Protein AF-A0A962FHJ0-F1 (afdb_monomer_lite)

Secondary structure (DSSP, 8-state):
---EEEEE--BTTB--EEEEE-SSHHHHHHHHHHHHHH----S-HHHHHHHHTSS-EE--TT----GGGTTPPP----SSEEEEEEEEEE-TT----TT-EEEEEEEEEE-TTB-TT-EEEEEETTEEEEEEE---TT-EEEEEEEEEEEGGG--SEEEEEEEEEE--BGGGGG--HHHHHHPPP--

Foldseek 3Di:
DAWEWDWDPDDPVDHTDIDTDGPDPVRSVVNVVVVVVVCPPDDDPLVVLCVVQPPHAEDEPPDDDDVSSQSFDDDFALAFKDKDKGKYAYAQPDDFDPADWDKDWDWDKFAAQFDQPKKKFKAKPPHTQDIGTQPDNRMDTDGTDIDTGRCVSDDHTMMMIMMMTGGDGPVCVVVDVVCSVVPDGTD

Radius of gyration: 23.52 Å; chains: 1; bounding box: 41×44×73 Å

Structure (mmCIF, N/CA/C/O backbone):
data_AF-A0A962FHJ0-F1
#
_entry.id   AF-A0A962FHJ0-F1
#
loop_
_atom_site.group_PDB
_atom_site.id
_atom_site.type_symbol
_atom_site.label_atom_id
_atom_site.label_alt_id
_atom_site.label_comp_id
_atom_site.label_asym_id
_atom_site.label_entity_id
_atom_site.label_seq_id
_atom_site.pdbx_PDB_ins_code
_atom_site.Cartn_x
_atom_site.Cartn_y
_atom_site.Cartn_z
_atom_site.occupancy
_atom_site.B_iso_or_equiv
_atom_site.auth_seq_id
_atom_site.auth_comp_id
_atom_site.auth_asym_id
_atom_site.auth_atom_id
_atom_site.pdbx_PDB_model_num
ATOM 1 N N . SER A 1 1 ? -7.435 -9.573 50.824 1.00 65.75 1 SER A N 1
ATOM 2 C CA . SER A 1 1 ? -7.093 -10.020 49.458 1.00 65.75 1 SER A CA 1
ATOM 3 C C . SER A 1 1 ? -6.790 -8.785 48.631 1.00 65.75 1 SER A C 1
ATOM 5 O O . SER A 1 1 ? -7.395 -7.758 48.892 1.00 65.75 1 SER A O 1
ATOM 7 N N . GLY A 1 2 ? -5.813 -8.853 47.729 1.00 78.44 2 GLY A N 1
ATOM 8 C CA . GLY A 1 2 ? -5.459 -7.749 46.829 1.00 78.44 2 GLY A CA 1
ATOM 9 C C . GLY A 1 2 ? -5.963 -7.983 45.398 1.00 78.44 2 GLY A C 1
ATOM 10 O O . GLY A 1 2 ? -6.593 -9.022 45.162 1.00 78.44 2 GLY A O 1
ATOM 11 N N . PRO A 1 3 ? -5.667 -7.060 44.465 1.00 85.38 3 PRO A N 1
ATOM 12 C CA . PRO A 1 3 ? -5.926 -7.231 43.034 1.00 85.38 3 PRO A CA 1
ATOM 13 C C . PRO A 1 3 ? -5.279 -8.521 42.506 1.00 85.38 3 PRO A C 1
ATOM 15 O O . PRO A 1 3 ? -4.151 -8.853 42.876 1.00 85.38 3 PRO A O 1
ATOM 18 N N . ARG A 1 4 ? -6.005 -9.298 41.690 1.00 88.44 4 ARG A N 1
ATOM 19 C CA . ARG A 1 4 ? -5.492 -10.535 41.070 1.00 88.44 4 ARG A CA 1
ATOM 20 C C . ARG A 1 4 ? -6.082 -10.770 39.689 1.00 88.44 4 ARG A C 1
ATOM 22 O O . ARG A 1 4 ? -7.284 -10.588 39.493 1.00 88.44 4 ARG A O 1
ATOM 29 N N . VAL A 1 5 ? -5.254 -11.306 38.793 1.00 89.94 5 VAL A N 1
ATOM 30 C CA . VAL A 1 5 ? -5.674 -11.829 37.489 1.00 89.94 5 VAL A CA 1
ATOM 31 C C . VAL A 1 5 ? -5.290 -13.296 37.356 1.00 89.94 5 VAL A C 1
ATOM 33 O O . VAL A 1 5 ? -4.167 -13.688 37.666 1.00 89.94 5 VAL A O 1
ATOM 36 N N . LEU A 1 6 ? -6.239 -14.109 36.894 1.00 89.69 6 LEU A N 1
ATOM 37 C CA . LEU A 1 6 ? -6.050 -15.525 36.606 1.00 89.69 6 LEU A CA 1
ATOM 38 C C . LEU A 1 6 ? -6.428 -15.805 35.149 1.00 89.69 6 LEU A C 1
ATOM 40 O O . LEU A 1 6 ? -7.543 -15.503 34.722 1.00 89.69 6 LEU A O 1
ATOM 44 N N . VAL A 1 7 ? -5.516 -16.427 34.402 1.00 88.62 7 VAL A N 1
ATOM 45 C CA . VAL A 1 7 ? -5.796 -16.943 33.057 1.00 88.62 7 VAL A CA 1
ATOM 46 C C . VAL A 1 7 ? -6.095 -18.431 33.168 1.00 88.62 7 VAL A C 1
ATOM 48 O O . VAL A 1 7 ? -5.221 -19.230 33.500 1.00 88.62 7 VAL A O 1
ATOM 51 N N . ILE A 1 8 ? -7.338 -18.804 32.889 1.00 90.25 8 ILE A N 1
ATOM 52 C CA . ILE A 1 8 ? -7.775 -20.195 32.821 1.00 90.25 8 ILE A CA 1
ATOM 53 C C . ILE A 1 8 ? -7.629 -20.640 31.357 1.00 90.25 8 ILE A C 1
ATOM 55 O O . ILE A 1 8 ? -8.320 -20.090 30.489 1.00 90.25 8 ILE A O 1
ATOM 59 N N . PRO A 1 9 ? -6.731 -21.593 31.046 1.00 88.50 9 PRO A N 1
ATOM 60 C CA . PRO A 1 9 ? -6.508 -22.037 29.676 1.00 88.50 9 PRO A CA 1
ATOM 61 C C . PRO A 1 9 ? -7.750 -22.729 29.107 1.00 88.50 9 PRO A C 1
ATOM 63 O O . PRO A 1 9 ? -8.562 -23.298 29.840 1.00 88.50 9 PRO A O 1
ATOM 66 N N . ALA A 1 10 ? -7.882 -22.689 27.780 1.00 92.00 10 ALA A N 1
ATOM 67 C CA . ALA A 1 10 ? -8.972 -23.362 27.090 1.00 92.00 10 ALA A CA 1
ATOM 68 C C . ALA A 1 10 ? -8.961 -24.879 27.347 1.00 92.00 10 ALA A C 1
ATOM 70 O O . ALA A 1 10 ? -7.910 -25.516 27.422 1.00 92.00 10 ALA A O 1
ATOM 71 N N . ASN A 1 11 ? -10.151 -25.462 27.423 1.00 91.50 11 ASN A N 1
ATOM 72 C CA . ASN A 1 11 ? -10.381 -26.901 27.453 1.00 91.50 11 ASN A CA 1
ATOM 73 C C . ASN A 1 11 ? -11.568 -27.242 26.522 1.00 91.50 11 ASN A C 1
ATOM 75 O O . ASN A 1 11 ? -12.208 -26.332 25.996 1.00 91.50 11 ASN A O 1
ATOM 79 N N . PRO A 1 12 ? -11.916 -28.522 26.304 1.00 92.94 12 PRO A N 1
ATOM 80 C CA . PRO A 1 12 ? -13.000 -28.890 25.385 1.00 92.94 12 PRO A CA 1
ATOM 81 C C . PRO A 1 12 ? -14.384 -28.294 25.707 1.00 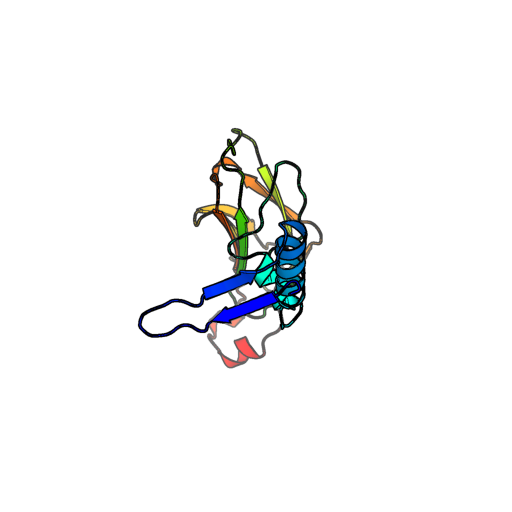92.94 12 PRO A C 1
ATOM 83 O O . PRO A 1 12 ? -15.264 -28.316 24.853 1.00 92.94 12 PRO A O 1
ATOM 86 N N . ARG A 1 13 ? -14.604 -27.781 26.927 1.00 90.69 13 ARG A N 1
ATOM 87 C CA . ARG A 1 13 ? -15.870 -27.178 27.379 1.00 90.69 13 ARG A CA 1
ATOM 88 C C . ARG A 1 13 ? -15.824 -25.653 27.493 1.00 90.69 13 ARG A C 1
ATOM 90 O O . ARG A 1 13 ? -16.878 -25.028 27.494 1.00 90.69 13 ARG A O 1
ATOM 97 N N . LEU A 1 14 ? -14.640 -25.056 27.622 1.00 87.19 14 LEU A N 1
ATOM 98 C CA . LEU A 1 14 ? -14.462 -23.630 27.893 1.00 87.19 14 LEU A CA 1
ATOM 99 C C . LEU A 1 14 ? -13.355 -23.046 27.019 1.00 87.19 14 LEU A C 1
ATOM 101 O O . LEU A 1 14 ? -12.262 -23.601 26.917 1.00 87.19 14 LEU A O 1
ATOM 105 N N . ARG A 1 15 ? -13.617 -21.878 26.431 1.00 89.50 15 ARG A N 1
ATOM 106 C CA . ARG A 1 15 ? -12.565 -21.060 25.816 1.00 89.50 15 ARG A CA 1
ATOM 107 C C . ARG A 1 15 ? -11.667 -20.478 26.909 1.00 89.50 15 ARG A C 1
ATOM 109 O O . ARG A 1 15 ? -12.050 -20.453 28.080 1.00 89.50 15 ARG A O 1
ATOM 116 N N . THR A 1 16 ? -10.493 -19.986 26.517 1.00 90.44 16 THR A N 1
ATOM 117 C CA . THR A 1 16 ? -9.609 -19.242 27.422 1.00 90.44 16 THR A CA 1
ATOM 118 C C . THR A 1 16 ? -10.422 -18.186 28.164 1.00 90.44 16 THR A C 1
ATOM 120 O O . THR A 1 16 ? -11.077 -17.357 27.534 1.00 90.44 16 THR A O 1
ATOM 123 N N . THR A 1 17 ? -10.416 -18.258 29.492 1.00 90.06 17 THR A N 1
ATOM 124 C CA . THR A 1 17 ? -11.195 -17.374 30.362 1.00 90.06 17 THR A CA 1
ATOM 125 C C . THR A 1 17 ? -10.236 -16.571 31.222 1.00 90.06 17 THR A C 1
ATOM 127 O O . THR A 1 17 ? -9.343 -17.135 31.850 1.00 90.06 17 THR A O 1
ATOM 130 N N . ILE A 1 18 ? -10.417 -15.255 31.250 1.00 89.19 18 ILE A N 1
ATOM 131 C CA . ILE A 1 18 ? -9.638 -14.352 32.096 1.00 89.19 18 ILE A CA 1
ATOM 132 C C . ILE A 1 18 ? -10.541 -13.934 33.250 1.00 89.19 18 ILE A C 1
ATOM 134 O O . ILE A 1 18 ? -11.640 -13.428 33.027 1.00 89.19 18 ILE A O 1
ATOM 138 N N . VAL A 1 19 ? -10.090 -14.173 34.478 1.00 91.50 19 VAL A N 1
ATOM 139 C CA . VAL A 1 19 ? -10.801 -13.785 35.696 1.00 91.50 19 VAL A CA 1
ATOM 140 C C . VAL A 1 19 ? -9.999 -12.690 36.384 1.00 91.50 19 VAL A C 1
ATOM 142 O O . VAL A 1 19 ? -8.857 -12.911 36.784 1.00 91.50 19 VAL A O 1
ATOM 145 N N . VAL A 1 20 ? -10.607 -11.515 36.517 1.00 91.88 20 VAL A N 1
ATOM 146 C CA . VAL A 1 20 ? -10.030 -10.345 37.186 1.00 91.88 20 VAL A CA 1
ATOM 147 C C . VAL A 1 20 ? -10.811 -10.115 38.474 1.00 91.88 20 VAL A C 1
ATOM 149 O O . VAL A 1 20 ? -12.038 -10.052 38.449 1.00 91.88 20 VAL A O 1
ATOM 152 N N . THR A 1 21 ? -10.119 -10.035 39.609 1.00 92.62 21 THR A N 1
ATOM 153 C CA . THR A 1 21 ? -10.752 -9.907 40.931 1.00 92.62 21 THR A CA 1
ATOM 154 C C . THR A 1 21 ? -10.094 -8.816 41.767 1.00 92.62 21 THR A C 1
ATOM 156 O O . THR A 1 21 ? -8.882 -8.619 41.696 1.00 92.62 21 THR A O 1
ATOM 159 N N . GLY A 1 22 ? -10.894 -8.155 42.601 1.00 91.88 22 GLY A N 1
ATOM 160 C CA . GLY A 1 22 ? -10.482 -7.154 43.582 1.00 91.88 22 GLY A CA 1
ATOM 161 C C . GLY A 1 22 ? -11.593 -6.969 44.617 1.00 91.88 22 GLY A C 1
ATOM 162 O O . GLY A 1 22 ? -12.738 -7.341 44.365 1.00 91.88 22 GLY A O 1
ATOM 163 N N . THR A 1 23 ? -11.277 -6.437 45.798 1.00 94.19 23 THR A N 1
ATOM 164 C CA . THR A 1 23 ? -12.298 -6.144 46.824 1.00 94.19 23 THR A CA 1
ATOM 165 C C . THR A 1 23 ? -13.030 -4.826 46.572 1.00 94.19 23 THR A C 1
ATOM 167 O O . THR A 1 23 ? -14.011 -4.537 47.247 1.00 94.19 23 THR A O 1
ATOM 170 N N . THR A 1 24 ? -12.541 -4.018 45.628 1.00 94.44 24 THR A N 1
ATOM 171 C CA . THR A 1 24 ? -13.128 -2.748 45.185 1.00 94.44 24 THR A CA 1
ATOM 172 C C . THR A 1 24 ? -12.974 -2.602 43.669 1.00 94.44 24 THR A C 1
ATOM 174 O O . THR A 1 24 ? -12.078 -3.210 43.078 1.00 94.44 24 THR A O 1
ATOM 177 N N . ASP A 1 25 ? -13.781 -1.743 43.045 1.00 91.94 25 ASP A N 1
ATOM 178 C CA . ASP A 1 25 ? -13.684 -1.443 41.606 1.00 91.94 25 ASP A CA 1
ATOM 179 C C . ASP A 1 25 ? -12.308 -0.882 41.213 1.00 91.94 25 ASP A C 1
ATOM 181 O O . ASP A 1 25 ? -11.783 -1.184 40.139 1.00 91.94 25 ASP A O 1
ATOM 185 N N . ALA A 1 26 ? -11.684 -0.114 42.112 1.00 92.56 26 ALA A N 1
ATOM 186 C CA . ALA A 1 26 ? -10.328 0.395 41.928 1.00 92.56 26 ALA A CA 1
ATOM 187 C C . ALA A 1 26 ? -9.303 -0.747 41.834 1.00 92.56 26 ALA A C 1
ATOM 189 O O . ALA A 1 26 ? -8.465 -0.737 40.940 1.00 92.56 26 ALA A O 1
ATOM 190 N N . GLN A 1 27 ? -9.415 -1.770 42.690 1.00 93.12 27 GLN A N 1
ATOM 191 C CA . GLN A 1 27 ? -8.535 -2.941 42.632 1.00 93.12 27 GLN A CA 1
ATOM 192 C C . GLN A 1 27 ? -8.811 -3.824 41.413 1.00 93.12 27 GLN A C 1
ATOM 194 O O . GLN A 1 27 ? -7.889 -4.410 40.858 1.00 93.12 27 GLN A O 1
ATOM 199 N N . VAL A 1 28 ? -10.066 -3.932 40.967 1.00 91.12 28 VAL A N 1
ATOM 200 C CA . VAL A 1 28 ? -10.377 -4.629 39.707 1.00 91.12 28 VAL A CA 1
ATOM 201 C C . VAL A 1 28 ? -9.728 -3.901 38.525 1.00 91.12 28 VAL A C 1
ATOM 203 O O . VAL A 1 28 ? -9.131 -4.544 37.664 1.00 91.12 28 VAL A O 1
ATOM 206 N N . SER A 1 29 ? -9.788 -2.568 38.511 1.00 90.25 29 SER A N 1
ATOM 207 C CA . SER A 1 29 ? -9.167 -1.735 37.474 1.00 90.25 29 SER A CA 1
ATOM 208 C C . SER A 1 29 ? -7.638 -1.828 37.494 1.00 90.25 29 SER A C 1
ATOM 210 O O . SER A 1 29 ? -7.016 -1.939 36.441 1.00 90.25 29 SER A O 1
ATOM 212 N N . GLU A 1 30 ? -7.034 -1.838 38.684 1.00 90.88 30 GLU A N 1
ATOM 213 C CA . GLU A 1 30 ? -5.594 -2.036 38.888 1.00 90.88 30 GLU A CA 1
ATOM 214 C C . GLU A 1 30 ? -5.140 -3.414 38.386 1.00 90.88 30 GLU A C 1
ATOM 216 O O . GLU A 1 30 ? -4.224 -3.498 37.571 1.00 90.88 30 GLU A O 1
ATOM 221 N N . ALA A 1 31 ? -5.842 -4.484 38.777 1.00 88.62 31 ALA A N 1
ATOM 222 C CA . ALA A 1 31 ? -5.567 -5.841 38.308 1.00 88.62 31 ALA A CA 1
ATOM 223 C C . ALA A 1 31 ? -5.656 -5.946 36.775 1.00 88.62 31 ALA A C 1
ATOM 225 O O . ALA A 1 31 ? -4.826 -6.592 36.135 1.00 88.62 31 ALA A O 1
ATOM 226 N N . LEU A 1 32 ? -6.656 -5.296 36.171 1.00 88.25 32 LEU A N 1
ATOM 227 C CA . LEU A 1 32 ? -6.822 -5.267 34.720 1.00 88.25 32 LEU A CA 1
ATOM 228 C C . LEU A 1 32 ? -5.666 -4.526 34.028 1.00 88.25 32 LEU A C 1
ATOM 230 O O . LEU A 1 32 ? -5.147 -5.019 33.028 1.00 88.25 32 LEU A O 1
ATOM 234 N N . ALA A 1 33 ? -5.239 -3.385 34.574 1.00 85.88 33 ALA A N 1
ATOM 235 C CA . ALA A 1 33 ? -4.119 -2.611 34.045 1.00 85.88 33 ALA A CA 1
ATOM 236 C C . ALA A 1 33 ? -2.785 -3.373 34.142 1.00 85.88 33 ALA A C 1
ATOM 238 O O . ALA A 1 33 ? -1.996 -3.351 33.197 1.00 85.88 33 ALA A O 1
ATOM 239 N N . GLU A 1 34 ? -2.544 -4.093 35.243 1.00 83.31 34 GLU A N 1
ATOM 240 C CA . GLU A 1 34 ? -1.371 -4.964 35.393 1.00 83.31 34 GLU A CA 1
ATOM 241 C C . GLU A 1 34 ? -1.361 -6.098 34.362 1.00 83.31 34 GLU A C 1
ATOM 243 O O . GLU A 1 34 ? -0.321 -6.389 33.765 1.00 83.31 34 GLU A O 1
ATOM 248 N N . PHE A 1 35 ? -2.515 -6.727 34.116 1.00 84.25 35 PHE A N 1
ATOM 249 C CA . PHE A 1 35 ? -2.625 -7.766 33.098 1.00 84.25 35 PHE A CA 1
ATOM 250 C C . PHE A 1 35 ? -2.317 -7.225 31.703 1.00 84.25 35 PHE A C 1
ATOM 252 O O . PHE A 1 35 ? -1.519 -7.835 30.993 1.00 84.25 35 PHE A O 1
ATOM 259 N N . ASP A 1 36 ? -2.870 -6.071 31.338 1.00 80.12 36 ASP A N 1
ATOM 260 C CA . ASP A 1 36 ? -2.631 -5.445 30.035 1.00 80.12 36 ASP A CA 1
ATOM 261 C C . ASP A 1 36 ? -1.151 -5.049 29.862 1.00 80.12 36 ASP A C 1
ATOM 263 O O . ASP A 1 36 ? -0.520 -5.359 28.851 1.00 80.12 36 ASP A O 1
ATOM 267 N N . ALA A 1 37 ? -0.528 -4.490 30.907 1.00 70.75 37 ALA A N 1
ATOM 268 C CA . ALA A 1 37 ? 0.901 -4.168 30.917 1.00 70.75 37 ALA A CA 1
ATOM 269 C C . ALA A 1 37 ? 1.807 -5.414 30.836 1.00 70.75 37 ALA A C 1
ATOM 271 O O . ALA A 1 37 ? 2.905 -5.354 30.271 1.00 70.75 37 ALA A O 1
ATOM 272 N N . SER A 1 38 ? 1.360 -6.554 31.378 1.00 66.56 38 SER A N 1
ATOM 273 C CA . SER A 1 38 ? 2.090 -7.828 31.315 1.00 66.56 38 SER A CA 1
ATOM 274 C C . SER A 1 38 ? 2.085 -8.460 29.917 1.00 66.56 38 SER A C 1
ATOM 276 O O . SER A 1 38 ? 2.976 -9.253 29.602 1.00 66.56 38 SER A O 1
ATOM 278 N N . GLN A 1 39 ? 1.140 -8.076 29.048 1.00 70.69 39 GLN A N 1
ATOM 279 C CA . GLN A 1 39 ? 1.059 -8.508 27.649 1.00 70.69 39 GLN A CA 1
ATOM 280 C C . GLN A 1 39 ? 2.077 -7.758 26.778 1.00 70.69 39 GLN A C 1
ATOM 282 O O . GLN A 1 39 ? 1.743 -7.139 25.765 1.00 70.69 39 GLN A O 1
ATOM 287 N N . LYS A 1 40 ? 3.360 -7.811 27.149 1.00 68.38 40 LYS A N 1
ATOM 288 C CA . LYS A 1 40 ? 4.426 -7.259 26.316 1.00 68.38 40 LYS A CA 1
ATOM 289 C C . LYS A 1 40 ? 4.477 -8.058 25.018 1.00 68.38 40 LYS A C 1
ATOM 291 O O . LYS A 1 40 ? 4.971 -9.182 24.997 1.00 68.38 40 LYS A O 1
ATOM 296 N N . GLN A 1 41 ? 3.947 -7.483 23.942 1.00 72.69 41 GLN A N 1
ATOM 297 C CA . GLN A 1 41 ? 3.945 -8.131 22.638 1.00 72.69 41 GLN A CA 1
ATOM 298 C C . GLN A 1 41 ? 5.389 -8.441 22.223 1.00 72.69 41 GLN A C 1
ATOM 300 O O . GLN A 1 41 ? 6.234 -7.549 22.120 1.00 72.69 41 GLN A O 1
ATOM 305 N N . ILE A 1 42 ? 5.680 -9.724 22.014 1.00 80.88 42 ILE A N 1
ATOM 306 C CA . ILE A 1 42 ? 6.999 -10.199 21.601 1.00 80.88 42 ILE A CA 1
ATOM 307 C C . ILE A 1 42 ? 7.004 -10.293 20.078 1.00 80.88 42 ILE A C 1
ATOM 309 O O . ILE A 1 42 ? 6.197 -11.006 19.488 1.00 80.88 42 ILE A O 1
ATOM 313 N N . GLY A 1 43 ? 7.925 -9.586 19.432 1.00 83.62 43 GLY A N 1
ATOM 314 C CA . GLY A 1 43 ? 8.082 -9.654 17.986 1.00 83.62 43 GLY A CA 1
ATOM 315 C C . GLY A 1 43 ? 9.107 -8.662 17.460 1.00 83.62 43 GLY A C 1
ATOM 316 O O . GLY A 1 43 ? 9.548 -7.754 18.167 1.00 83.62 43 GLY A O 1
ATOM 317 N N . ALA A 1 44 ? 9.479 -8.822 16.190 1.00 86.31 44 ALA A N 1
ATOM 318 C CA . ALA A 1 44 ? 10.265 -7.811 15.498 1.00 86.31 44 ALA A CA 1
ATOM 319 C C . ALA A 1 44 ? 9.479 -6.482 15.450 1.00 86.31 44 ALA A C 1
ATOM 321 O O . ALA A 1 44 ? 8.262 -6.513 15.241 1.00 86.31 44 ALA A O 1
ATOM 322 N N . PRO A 1 45 ? 10.130 -5.307 15.540 1.00 83.31 45 PRO A N 1
ATOM 323 C CA . PRO A 1 45 ? 9.439 -4.013 15.492 1.00 83.31 45 PRO A CA 1
ATOM 324 C C . PRO A 1 45 ? 8.556 -3.802 14.250 1.00 83.31 45 PRO A C 1
ATOM 326 O O . PRO A 1 45 ? 7.592 -3.041 14.287 1.00 83.31 45 PRO A O 1
ATOM 329 N N . ALA A 1 46 ? 8.880 -4.449 13.126 1.00 77.94 46 ALA A N 1
ATOM 330 C CA . ALA A 1 46 ? 8.030 -4.456 11.935 1.00 77.94 46 ALA A CA 1
ATOM 331 C C . ALA A 1 46 ? 6.755 -5.296 12.134 1.00 77.94 46 ALA A C 1
ATOM 333 O O . ALA A 1 46 ? 5.672 -4.841 11.782 1.00 77.94 46 ALA A O 1
ATOM 334 N N . GLY A 1 47 ? 6.875 -6.472 12.757 1.00 79.62 47 GLY A N 1
ATOM 335 C CA . GLY A 1 47 ? 5.746 -7.353 13.056 1.00 79.62 47 GLY A CA 1
ATOM 336 C C . GLY A 1 47 ? 4.773 -6.746 14.066 1.00 79.62 47 GLY A C 1
ATOM 337 O O . GLY A 1 47 ? 3.569 -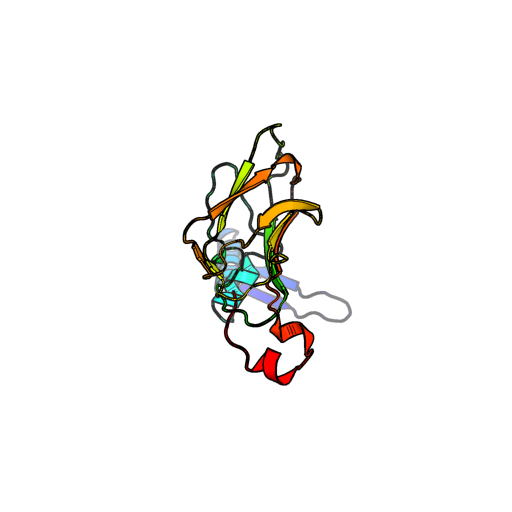6.812 13.856 1.00 79.62 47 GLY A O 1
ATOM 338 N N . LEU A 1 48 ? 5.280 -6.075 15.106 1.00 84.25 48 LEU A N 1
ATOM 339 C CA . LEU A 1 48 ? 4.437 -5.383 16.091 1.00 84.25 48 LEU A CA 1
ATOM 340 C C . LEU A 1 48 ? 3.631 -4.238 15.462 1.00 84.25 48 LEU A C 1
ATOM 342 O O . LEU A 1 48 ? 2.440 -4.098 15.723 1.00 84.25 48 LEU A O 1
ATOM 346 N N . ARG A 1 49 ? 4.256 -3.453 14.574 1.00 80.19 49 ARG A N 1
ATOM 347 C CA . ARG A 1 49 ? 3.554 -2.401 13.820 1.00 80.19 49 ARG A CA 1
ATOM 348 C C . ARG A 1 49 ? 2.507 -2.977 12.871 1.00 80.19 49 ARG A C 1
ATOM 350 O O . ARG A 1 49 ? 1.397 -2.465 12.824 1.00 80.19 49 ARG A O 1
ATOM 357 N N . ALA A 1 50 ? 2.839 -4.052 12.155 1.00 77.31 50 ALA A N 1
ATOM 358 C CA . ALA A 1 50 ? 1.890 -4.730 11.276 1.00 77.31 50 ALA A CA 1
ATOM 359 C C . ALA A 1 50 ? 0.695 -5.306 12.055 1.00 77.31 50 ALA A C 1
ATOM 361 O O . ALA A 1 50 ? -0.438 -5.179 11.602 1.00 77.31 50 ALA A O 1
ATOM 362 N N . ALA A 1 51 ? 0.930 -5.876 13.243 1.00 81.94 51 ALA A N 1
ATOM 363 C CA . ALA A 1 51 ? -0.127 -6.375 14.120 1.00 81.94 51 ALA A CA 1
ATOM 364 C C . ALA A 1 51 ? -1.037 -5.244 14.624 1.00 81.94 51 ALA A C 1
ATOM 366 O O . ALA A 1 51 ? -2.255 -5.385 14.585 1.00 81.94 51 ALA A O 1
ATOM 367 N N . ALA A 1 52 ? -0.463 -4.106 15.027 1.00 81.75 52 ALA A N 1
ATOM 368 C CA . ALA A 1 52 ? -1.230 -2.929 15.437 1.00 81.75 52 ALA A CA 1
ATOM 369 C C . ALA A 1 52 ? -2.047 -2.310 14.287 1.00 81.75 52 ALA A C 1
ATOM 371 O O . ALA A 1 52 ? -3.094 -1.715 14.525 1.00 81.75 52 ALA A O 1
ATOM 372 N N . ALA A 1 53 ? -1.578 -2.451 13.044 1.00 81.12 53 ALA A N 1
ATOM 373 C CA . ALA A 1 53 ? -2.261 -1.970 11.848 1.00 81.12 53 ALA A CA 1
ATOM 374 C C . ALA A 1 53 ? -3.243 -2.993 11.242 1.00 81.12 53 ALA A C 1
ATOM 376 O O . ALA A 1 53 ? -3.862 -2.690 10.226 1.00 81.12 53 ALA A O 1
ATOM 377 N N . PHE A 1 54 ? -3.388 -4.196 11.808 1.00 83.69 54 PHE A N 1
ATOM 378 C CA . PHE A 1 54 ? -4.300 -5.223 11.298 1.00 83.69 54 PHE A CA 1
ATOM 379 C C . PHE A 1 54 ? -5.718 -5.060 11.887 1.00 83.69 54 PHE A C 1
ATOM 381 O O . PHE A 1 54 ? -5.850 -4.856 13.091 1.00 83.69 54 PHE A O 1
ATOM 388 N N . PRO A 1 55 ? -6.803 -5.204 11.095 1.00 89.00 55 PRO A N 1
ATOM 389 C CA . PRO A 1 55 ? -6.828 -5.484 9.658 1.00 89.00 55 PRO A CA 1
ATOM 390 C C . PRO A 1 55 ? -6.626 -4.240 8.781 1.00 89.00 55 PRO A C 1
ATOM 392 O O . PRO A 1 55 ? -6.494 -4.387 7.570 1.00 89.00 55 PRO A O 1
ATOM 395 N N . GLY A 1 56 ? -6.608 -3.042 9.360 1.00 91.19 56 GLY A N 1
ATOM 396 C CA . GLY A 1 56 ? -6.256 -1.779 8.714 1.00 91.19 56 GLY A CA 1
ATOM 397 C C . GLY A 1 56 ? -6.104 -0.671 9.757 1.00 91.19 56 GLY A C 1
ATOM 398 O O . GLY A 1 56 ? -6.583 -0.806 10.882 1.00 91.19 56 GLY A O 1
ATOM 399 N N . LEU A 1 57 ? -5.467 0.441 9.391 1.00 92.69 57 LEU A N 1
ATOM 400 C CA . LEU A 1 57 ? -5.353 1.592 10.289 1.00 92.69 57 LEU A CA 1
ATOM 401 C C . LEU A 1 57 ? -6.603 2.472 10.197 1.00 92.69 57 LEU A C 1
ATOM 403 O O . LEU A 1 57 ? -7.028 2.822 9.097 1.00 92.69 57 LEU A O 1
ATOM 407 N N . HIS A 1 58 ? -7.162 2.877 11.336 1.00 92.88 58 HIS A N 1
ATOM 408 C CA . HIS A 1 58 ? -8.242 3.863 11.374 1.00 92.88 58 HIS A CA 1
ATOM 409 C C . HIS A 1 58 ? -7.730 5.244 10.951 1.00 92.88 58 HIS A C 1
ATOM 411 O O . HIS A 1 58 ? -6.749 5.744 11.506 1.00 92.88 58 HIS A O 1
ATOM 417 N N . ILE A 1 59 ? -8.398 5.856 9.973 1.00 92.06 59 ILE A N 1
ATOM 418 C CA . ILE A 1 59 ? -8.025 7.166 9.429 1.00 92.06 59 ILE A CA 1
ATOM 419 C C . ILE A 1 59 ? -9.230 8.100 9.467 1.00 92.06 59 ILE A C 1
ATOM 421 O O . ILE A 1 59 ? -10.313 7.732 9.024 1.00 92.06 59 ILE A O 1
ATOM 425 N N . VAL A 1 60 ? -9.027 9.328 9.945 1.00 89.94 60 VAL A N 1
ATOM 426 C CA . VAL A 1 60 ? -10.020 10.414 9.881 1.00 89.94 60 VAL A CA 1
ATOM 427 C C . VAL A 1 60 ? -9.651 11.454 8.818 1.00 89.94 60 VAL A C 1
ATOM 429 O O . VAL A 1 60 ? -8.511 11.529 8.355 1.00 89.94 60 VAL A O 1
ATOM 432 N N . GLY A 1 61 ? -10.621 12.279 8.414 1.00 86.75 61 GLY A N 1
ATOM 433 C CA . GLY A 1 61 ? -10.402 13.340 7.428 1.00 86.75 61 GLY A CA 1
ATOM 434 C C . GLY A 1 61 ? -9.269 14.294 7.829 1.00 86.75 61 GLY A C 1
ATOM 435 O O . GLY A 1 61 ? -9.190 14.737 8.971 1.00 86.75 61 GLY A O 1
ATOM 436 N N . GLY A 1 62 ? -8.373 14.603 6.887 1.00 86.62 62 GLY A N 1
ATOM 437 C CA . GLY A 1 6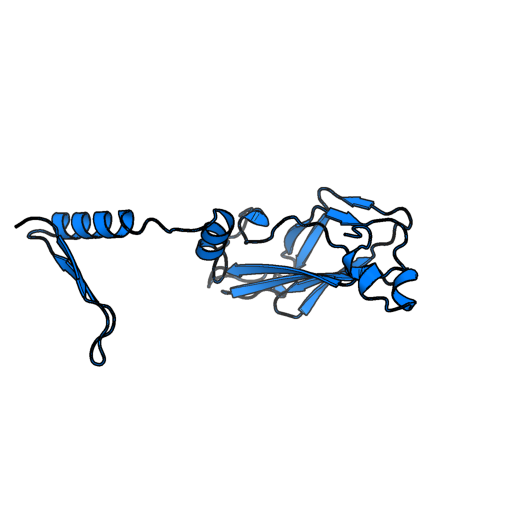2 ? -7.229 15.500 7.109 1.00 86.62 62 GLY A CA 1
ATOM 438 C C . GLY A 1 62 ? -6.025 14.868 7.819 1.00 86.62 62 GLY A C 1
ATOM 439 O O . GLY A 1 62 ? -4.968 15.498 7.899 1.00 86.62 62 GLY A O 1
ATOM 440 N N . GLN A 1 63 ? -6.136 13.623 8.291 1.00 92.44 63 GLN A N 1
ATOM 441 C CA . GLN A 1 63 ? -5.020 12.905 8.896 1.00 92.44 63 GLN A CA 1
ATOM 442 C C . GLN A 1 63 ? -3.956 12.554 7.846 1.00 92.44 63 GLN A C 1
ATOM 444 O O . GLN A 1 63 ? -4.261 12.178 6.715 1.00 92.44 63 GLN A O 1
ATOM 449 N N . ARG A 1 64 ? -2.682 12.647 8.240 1.00 94.00 64 ARG A N 1
ATOM 450 C CA . ARG A 1 64 ? -1.543 12.174 7.446 1.00 94.00 64 ARG A CA 1
ATOM 451 C C . ARG A 1 64 ? -0.892 10.998 8.152 1.00 94.00 64 ARG A C 1
ATOM 453 O O . ARG A 1 64 ? -0.588 11.082 9.338 1.00 94.00 64 ARG A O 1
ATOM 460 N N . VAL A 1 65 ? -0.650 9.929 7.406 1.00 92.81 65 VAL A N 1
ATOM 461 C CA . VAL A 1 65 ? -0.043 8.692 7.902 1.00 92.81 65 VAL A CA 1
ATOM 462 C C . VAL A 1 65 ? 1.080 8.295 6.952 1.00 92.81 65 VAL A C 1
ATOM 464 O O . VAL A 1 65 ? 0.957 8.475 5.741 1.00 92.81 65 VAL A O 1
ATOM 467 N N . LYS A 1 66 ? 2.191 7.773 7.481 1.00 92.56 66 LYS A N 1
ATOM 468 C CA . LYS A 1 66 ? 3.281 7.256 6.645 1.00 92.56 66 LYS A CA 1
ATOM 469 C C . LYS A 1 66 ? 2.953 5.836 6.188 1.00 92.56 66 LYS A C 1
ATOM 471 O O . LYS A 1 66 ? 2.475 5.026 6.975 1.00 92.56 66 LYS A O 1
ATOM 476 N N . LEU A 1 67 ? 3.324 5.488 4.957 1.00 91.38 67 LEU A N 1
ATOM 477 C CA . LEU A 1 67 ? 3.134 4.134 4.411 1.00 91.38 67 LEU A CA 1
ATOM 478 C C . LEU A 1 67 ? 3.759 3.036 5.294 1.00 91.38 67 LEU A C 1
ATOM 480 O O . LEU A 1 67 ? 3.173 1.972 5.473 1.00 91.38 67 LEU A O 1
ATOM 484 N N . ARG A 1 68 ? 4.893 3.327 5.945 1.00 88.88 68 ARG A N 1
ATOM 485 C CA . ARG A 1 68 ? 5.551 2.401 6.884 1.00 88.88 68 ARG A CA 1
ATOM 486 C C . ARG A 1 68 ? 4.741 2.073 8.136 1.00 88.88 68 ARG A C 1
ATOM 488 O O . ARG A 1 68 ? 5.005 1.052 8.768 1.00 88.88 68 ARG A O 1
ATOM 495 N N . ASP A 1 69 ? 3.832 2.962 8.525 1.00 88.06 69 ASP A N 1
ATOM 496 C CA . ASP A 1 69 ? 2.944 2.774 9.675 1.00 88.06 69 ASP A CA 1
ATOM 497 C C . ASP A 1 69 ? 1.699 1.973 9.258 1.00 88.06 69 ASP A C 1
ATOM 499 O O . ASP A 1 69 ? 1.064 1.339 10.090 1.00 88.06 69 ASP A O 1
ATOM 503 N N . LEU A 1 70 ? 1.418 1.926 7.951 1.00 88.50 70 LEU A N 1
ATOM 504 C CA . LEU A 1 70 ? 0.415 1.072 7.312 1.00 88.50 70 LEU A CA 1
ATOM 505 C C . LEU A 1 70 ? 0.970 -0.310 6.914 1.00 88.50 70 LEU A C 1
ATOM 507 O O . LEU A 1 70 ? 0.292 -1.076 6.234 1.00 88.50 70 LEU A O 1
ATOM 511 N N . GLY A 1 71 ? 2.206 -0.626 7.315 1.00 86.38 71 GLY A N 1
ATOM 512 C CA . GLY A 1 71 ? 2.855 -1.912 7.046 1.00 86.38 71 GLY A CA 1
ATOM 513 C C . GLY A 1 71 ? 3.594 -2.012 5.708 1.00 86.38 71 GLY A C 1
ATOM 514 O O . GLY A 1 71 ? 4.153 -3.065 5.417 1.00 86.38 71 GLY A O 1
ATOM 515 N N . VAL A 1 72 ? 3.663 -0.939 4.914 1.00 88.81 72 VAL A N 1
ATOM 516 C CA . VAL A 1 72 ? 4.411 -0.937 3.645 1.00 88.81 72 VAL A CA 1
ATOM 517 C C . VAL A 1 72 ? 5.900 -0.724 3.917 1.00 88.81 72 VAL A C 1
ATOM 519 O O . VAL A 1 72 ? 6.305 0.313 4.452 1.00 88.81 72 VAL A O 1
ATOM 522 N N . ALA A 1 73 ? 6.727 -1.700 3.551 1.00 86.56 73 ALA A N 1
ATOM 523 C CA . ALA A 1 73 ? 8.178 -1.596 3.648 1.00 86.56 73 ALA A CA 1
ATOM 524 C C . ALA A 1 73 ? 8.777 -0.933 2.399 1.00 86.56 73 ALA A C 1
ATOM 526 O O . ALA A 1 73 ? 8.226 -1.024 1.305 1.00 86.56 73 ALA A O 1
ATOM 527 N N . SER A 1 74 ? 9.921 -0.273 2.575 1.00 88.62 74 SER A N 1
ATOM 528 C CA . SER A 1 74 ? 10.786 0.094 1.453 1.00 88.62 74 SER A CA 1
ATOM 529 C C . SER A 1 74 ? 11.624 -1.122 1.085 1.00 88.62 74 SER A C 1
ATOM 531 O O . SER A 1 74 ? 12.284 -1.686 1.960 1.00 88.62 74 SER A O 1
ATOM 533 N N . GLU A 1 75 ? 11.604 -1.513 -0.182 1.00 90.88 75 GLU A N 1
ATOM 534 C CA . GLU A 1 75 ? 12.351 -2.662 -0.681 1.00 90.88 75 GLU A CA 1
ATOM 535 C C . GLU A 1 75 ? 12.824 -2.427 -2.113 1.00 90.88 75 GLU A C 1
ATOM 537 O O . GLU A 1 75 ? 12.224 -1.647 -2.846 1.00 90.88 75 GLU A O 1
ATOM 542 N N . GLU A 1 76 ? 13.908 -3.107 -2.479 1.00 90.75 76 GLU A N 1
ATOM 543 C CA . GLU A 1 76 ? 14.436 -3.130 -3.840 1.00 90.75 76 GLU A CA 1
ATOM 544 C C . GLU A 1 76 ? 14.032 -4.435 -4.525 1.00 90.75 76 GLU A C 1
ATOM 546 O O . GLU A 1 76 ? 14.283 -5.541 -4.023 1.00 90.75 76 GLU A O 1
ATOM 551 N N . PHE A 1 77 ? 13.477 -4.320 -5.722 1.00 91.06 77 PHE A N 1
ATOM 552 C CA . PHE A 1 77 ? 12.853 -5.409 -6.446 1.00 91.06 77 PHE A CA 1
ATOM 553 C C . PHE A 1 77 ? 13.539 -5.649 -7.797 1.00 91.06 77 PHE A C 1
ATOM 555 O O . PHE A 1 77 ? 13.744 -4.739 -8.596 1.00 91.06 77 PHE A O 1
ATOM 562 N N . SER A 1 78 ? 13.923 -6.900 -8.066 1.00 88.75 78 SER A N 1
ATOM 563 C CA . SER A 1 78 ? 14.551 -7.326 -9.333 1.00 88.75 78 SER A CA 1
ATOM 564 C C . SER A 1 78 ? 13.596 -8.062 -10.278 1.00 88.75 78 SER A C 1
ATOM 566 O O . SER A 1 78 ? 13.965 -8.366 -11.410 1.00 88.75 78 SER A O 1
ATOM 568 N N . GLY A 1 79 ? 12.378 -8.377 -9.828 1.00 88.81 79 GLY A N 1
ATOM 569 C CA . GLY A 1 79 ? 11.398 -9.097 -10.637 1.00 88.81 79 GLY A CA 1
ATOM 570 C C . GLY A 1 79 ? 10.679 -8.205 -11.654 1.00 88.81 79 GLY A C 1
ATOM 571 O O . GLY A 1 79 ? 11.024 -7.047 -11.864 1.00 88.81 79 GLY A O 1
ATOM 572 N N . ARG A 1 80 ? 9.626 -8.759 -12.268 1.00 90.94 80 ARG A N 1
ATOM 573 C CA . ARG A 1 80 ? 8.824 -8.082 -13.309 1.00 90.94 80 ARG A CA 1
ATOM 574 C C . ARG A 1 80 ? 7.580 -7.373 -12.784 1.00 90.94 80 ARG A C 1
ATOM 576 O O . ARG A 1 80 ? 7.113 -6.435 -13.416 1.00 90.94 80 ARG A O 1
ATOM 583 N N . LEU A 1 81 ? 7.021 -7.857 -11.676 1.00 93.31 81 LEU A N 1
ATOM 584 C CA . LEU A 1 81 ? 5.798 -7.334 -11.076 1.00 93.31 81 LEU A CA 1
ATOM 585 C C . LEU A 1 81 ? 6.003 -7.135 -9.578 1.00 93.31 81 LEU A C 1
ATOM 587 O O . LEU A 1 81 ? 5.969 -8.096 -8.810 1.00 93.31 81 LEU A O 1
ATOM 591 N N . PHE A 1 82 ? 6.223 -5.889 -9.187 1.00 94.44 82 PHE A N 1
ATOM 592 C CA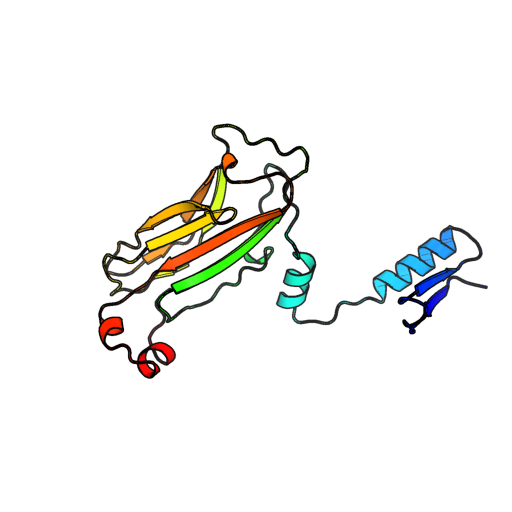 . PHE A 1 82 ? 6.263 -5.482 -7.791 1.00 94.44 82 PHE A CA 1
ATOM 593 C C . PHE A 1 82 ? 4.837 -5.320 -7.262 1.00 94.44 82 PHE A C 1
ATOM 595 O O . PHE A 1 82 ? 3.968 -4.827 -7.985 1.00 94.44 82 PHE A O 1
ATOM 602 N N . ARG A 1 83 ? 4.599 -5.709 -6.004 1.00 95.25 83 ARG A N 1
ATOM 603 C CA . ARG A 1 83 ? 3.297 -5.585 -5.341 1.00 95.25 83 ARG A CA 1
ATOM 604 C C . ARG A 1 83 ? 3.464 -5.127 -3.902 1.00 95.25 83 ARG A C 1
ATOM 606 O O . ARG A 1 83 ? 4.082 -5.821 -3.104 1.00 95.25 83 ARG A O 1
ATOM 613 N N . ALA A 1 84 ? 2.804 -4.032 -3.558 1.00 94.25 84 ALA A N 1
ATOM 614 C CA . ALA A 1 84 ? 2.610 -3.601 -2.182 1.00 94.25 84 ALA A CA 1
ATOM 615 C C . ALA A 1 84 ? 1.125 -3.342 -1.933 1.00 94.25 84 ALA A C 1
ATOM 617 O O . ALA A 1 84 ? 0.394 -2.928 -2.829 1.00 94.25 84 ALA A O 1
ATOM 618 N N . ALA A 1 85 ? 0.665 -3.570 -0.710 1.00 94.62 85 ALA A N 1
ATOM 619 C CA . ALA A 1 85 ? -0.711 -3.285 -0.338 1.00 94.62 85 ALA A CA 1
ATOM 620 C C . ALA A 1 85 ? -0.784 -2.800 1.102 1.00 94.62 85 ALA A C 1
ATOM 622 O O . ALA A 1 85 ? 0.041 -3.165 1.940 1.00 94.62 85 ALA A O 1
ATOM 623 N N . PHE A 1 86 ? -1.799 -1.998 1.383 1.00 94.56 86 PHE A N 1
ATOM 624 C CA . PHE A 1 86 ? -2.123 -1.576 2.732 1.00 94.56 86 PHE A CA 1
ATOM 625 C C . PHE A 1 86 ? -3.622 -1.375 2.894 1.00 94.56 86 PHE A C 1
ATOM 627 O O . PHE A 1 86 ? -4.359 -1.160 1.929 1.00 94.56 86 PHE A O 1
ATOM 634 N N . ASN A 1 87 ? -4.064 -1.425 4.146 1.00 95.62 87 ASN A N 1
ATOM 635 C CA . ASN A 1 87 ? -5.467 -1.313 4.493 1.00 95.62 87 ASN A CA 1
ATOM 636 C C . ASN A 1 87 ? -5.713 -0.094 5.377 1.00 95.62 87 ASN A C 1
ATOM 638 O O . ASN A 1 87 ? -4.952 0.191 6.305 1.00 95.62 87 ASN A O 1
ATOM 642 N N . VAL A 1 88 ? -6.821 0.587 5.113 1.00 95.31 88 VAL A N 1
ATOM 643 C CA . VAL A 1 88 ? -7.295 1.723 5.905 1.00 95.31 88 VAL A CA 1
ATOM 644 C C . VAL A 1 88 ? -8.753 1.508 6.284 1.00 95.31 88 VAL A C 1
ATOM 646 O O . VAL A 1 88 ? -9.528 0.940 5.512 1.00 95.31 88 VAL A O 1
ATOM 649 N N . ILE A 1 89 ? -9.128 1.951 7.477 1.00 96.00 89 ILE A N 1
ATOM 650 C CA . ILE A 1 89 ? -10.495 1.892 7.984 1.00 96.00 89 ILE A CA 1
ATOM 651 C C . ILE A 1 89 ? -11.019 3.320 8.051 1.00 96.00 89 ILE A C 1
ATOM 653 O O . ILE A 1 89 ? -10.531 4.135 8.835 1.00 96.00 89 ILE A O 1
ATOM 657 N N . LEU A 1 90 ? -11.998 3.618 7.200 1.00 95.44 90 LEU A N 1
ATOM 658 C CA . LEU A 1 90 ? -12.673 4.909 7.188 1.00 95.44 90 LEU A CA 1
ATOM 659 C C . LEU A 1 90 ? -13.835 4.922 8.191 1.00 95.44 90 LEU A C 1
ATOM 661 O O . LEU A 1 90 ? -14.403 3.859 8.470 1.00 95.44 90 LEU A O 1
ATOM 665 N N . PRO A 1 91 ? -14.216 6.101 8.714 1.00 94.38 91 PRO A N 1
ATOM 666 C CA . PRO A 1 91 ? -15.316 6.234 9.660 1.00 94.38 91 PRO A CA 1
ATOM 667 C C . PRO A 1 91 ? -16.643 5.701 9.091 1.00 94.38 91 PRO A C 1
ATOM 669 O O . PRO A 1 91 ? -16.842 5.719 7.873 1.00 94.38 91 PRO A O 1
ATOM 672 N N . PRO A 1 92 ? -17.568 5.219 9.939 1.00 92.62 92 PRO A N 1
ATOM 673 C CA . PRO A 1 92 ? -18.866 4.714 9.486 1.00 92.62 92 PRO A CA 1
ATOM 674 C C . PRO A 1 92 ? -19.749 5.804 8.856 1.00 92.62 92 PRO A C 1
ATOM 676 O O . PRO A 1 92 ? -20.587 5.499 8.014 1.00 92.62 92 PRO A O 1
ATOM 679 N N . ASP A 1 93 ? -19.536 7.063 9.232 1.00 91.62 93 ASP A N 1
ATOM 680 C CA . ASP A 1 93 ? -20.167 8.264 8.680 1.00 91.62 93 ASP A CA 1
ATOM 681 C C . ASP A 1 93 ? -19.412 8.837 7.466 1.00 91.62 93 ASP A C 1
ATOM 683 O O . ASP A 1 93 ? -19.723 9.931 6.996 1.00 91.62 93 ASP A O 1
ATOM 687 N N . PHE A 1 94 ? -18.424 8.110 6.928 1.00 91.88 94 PHE A N 1
ATOM 688 C CA . PHE A 1 94 ? -17.721 8.513 5.716 1.00 91.88 94 PHE A CA 1
ATOM 689 C C . PHE A 1 94 ? -18.700 8.699 4.554 1.00 91.88 94 PHE A C 1
ATOM 691 O O . PHE A 1 94 ? -19.346 7.753 4.098 1.00 91.88 94 PHE A O 1
ATOM 698 N N . TYR A 1 95 ? -18.738 9.920 4.027 1.00 86.75 95 TYR A N 1
ATOM 699 C CA . TYR A 1 95 ? -19.492 10.261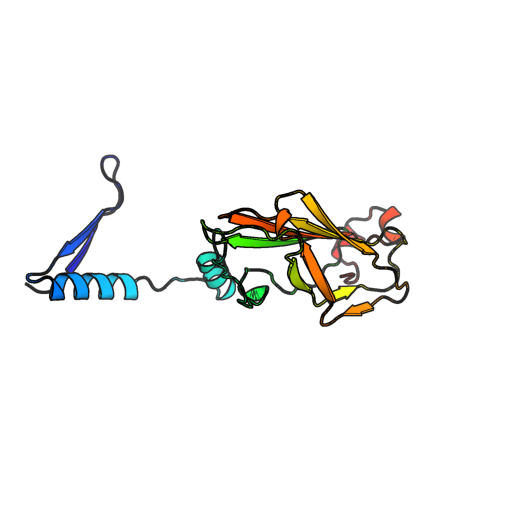 2.832 1.00 86.75 95 TYR A CA 1
ATOM 700 C C . TYR A 1 95 ? -18.529 10.746 1.739 1.00 86.75 95 TYR A C 1
ATOM 702 O O . TYR A 1 95 ? -17.841 11.755 1.937 1.00 86.75 95 TYR A O 1
ATOM 710 N N . PRO A 1 96 ? -18.425 10.045 0.596 1.00 84.19 96 PRO A N 1
ATOM 711 C CA . PRO A 1 96 ? -17.541 10.461 -0.480 1.00 84.19 96 PRO A CA 1
ATOM 712 C C . PRO A 1 96 ? -18.068 11.754 -1.111 1.00 84.19 96 PRO A C 1
ATOM 714 O O . PRO A 1 96 ? -19.179 11.800 -1.628 1.00 84.19 96 PRO A O 1
ATOM 717 N N . ALA A 1 97 ? -17.261 12.812 -1.087 1.00 77.44 97 ALA A N 1
ATOM 718 C CA . ALA A 1 97 ? -17.536 14.012 -1.872 1.00 77.44 97 ALA A CA 1
ATOM 719 C C . ALA A 1 97 ? -17.208 13.757 -3.354 1.00 77.44 97 ALA A C 1
ATOM 721 O O . ALA A 1 97 ? -16.168 13.159 -3.645 1.00 77.44 97 ALA A O 1
ATOM 722 N N . ASP A 1 98 ? -18.022 14.281 -4.277 1.00 72.06 98 ASP A N 1
ATOM 723 C CA . ASP A 1 98 ? -17.931 14.032 -5.732 1.00 72.06 98 ASP A CA 1
ATOM 724 C C . ASP A 1 98 ? -16.564 14.369 -6.365 1.00 72.06 98 ASP A C 1
ATOM 726 O O . ASP A 1 98 ? -16.219 13.860 -7.430 1.00 72.06 98 ASP A O 1
ATOM 730 N N . TYR A 1 99 ? -15.738 15.171 -5.685 1.00 77.75 99 TYR A N 1
ATOM 731 C CA . TYR A 1 99 ? -14.379 15.532 -6.116 1.00 77.75 99 TYR A CA 1
ATOM 732 C C . TYR A 1 99 ? -13.317 15.335 -5.029 1.00 77.75 99 TYR A C 1
ATOM 734 O O . TYR A 1 99 ? -12.169 15.764 -5.183 1.00 77.75 99 TYR A O 1
ATOM 742 N N . GLY A 1 100 ? -13.688 14.696 -3.918 1.00 87.69 100 GLY A N 1
ATOM 743 C CA . GLY A 1 100 ? -12.775 14.416 -2.822 1.00 87.69 100 GLY A CA 1
ATOM 744 C C . GLY A 1 100 ? -11.693 13.427 -3.247 1.00 87.69 100 GLY A C 1
ATOM 745 O O . GLY A 1 100 ? -11.965 12.435 -3.929 1.00 87.69 100 GLY A O 1
ATOM 746 N N . LYS A 1 101 ? -10.452 13.682 -2.827 1.00 92.81 101 LYS A N 1
ATOM 747 C CA . LYS A 1 101 ? -9.300 12.823 -3.119 1.00 92.81 101 LYS A CA 1
ATOM 748 C C . LYS A 1 101 ? -8.525 12.528 -1.843 1.00 92.81 101 LYS A C 1
ATOM 750 O O . LYS A 1 101 ? -8.242 13.441 -1.071 1.00 92.81 101 LYS A O 1
ATOM 755 N N . ALA A 1 102 ? -8.137 11.272 -1.666 1.00 93.31 102 ALA A N 1
ATOM 756 C CA . ALA A 1 102 ? -7.025 10.916 -0.795 1.00 93.31 102 ALA A CA 1
ATOM 757 C C . ALA A 1 102 ? -5.738 10.978 -1.624 1.00 93.31 102 ALA A C 1
ATOM 759 O O . ALA A 1 102 ? -5.722 10.544 -2.773 1.00 93.31 102 ALA A O 1
ATOM 760 N N . ILE A 1 103 ? -4.663 11.532 -1.068 1.00 95.38 103 ILE A N 1
ATOM 761 C CA . ILE A 1 103 ? -3.373 11.597 -1.761 1.00 95.38 103 ILE A CA 1
ATOM 762 C C . ILE A 1 103 ? -2.452 10.541 -1.169 1.00 95.38 103 ILE A C 1
ATOM 764 O O . ILE A 1 103 ? -2.192 10.550 0.034 1.00 95.38 103 ILE A O 1
ATOM 768 N N . VAL A 1 104 ? -1.946 9.654 -2.021 1.00 95.12 104 VAL A N 1
ATOM 769 C CA . VAL A 1 104 ? -0.852 8.748 -1.676 1.00 95.12 104 VAL A CA 1
ATOM 770 C C . VAL A 1 104 ? 0.425 9.318 -2.275 1.00 95.12 104 VAL A C 1
ATOM 772 O O . VAL A 1 104 ? 0.623 9.264 -3.483 1.00 95.12 104 VAL A O 1
ATOM 775 N N . ASP A 1 105 ? 1.281 9.890 -1.434 1.00 95.12 105 ASP A N 1
ATOM 776 C CA . ASP A 1 105 ? 2.602 10.355 -1.855 1.00 95.12 105 ASP A CA 1
ATOM 777 C C . ASP A 1 105 ? 3.561 9.157 -1.929 1.00 95.12 105 ASP A C 1
ATOM 779 O O . ASP A 1 105 ? 3.909 8.568 -0.901 1.00 95.12 105 ASP A O 1
ATOM 783 N N . LEU A 1 106 ? 3.987 8.793 -3.140 1.00 93.44 106 LEU A N 1
ATOM 784 C CA . LEU A 1 106 ? 4.934 7.703 -3.373 1.00 93.44 106 LEU A CA 1
ATOM 785 C C . LEU A 1 106 ? 6.362 8.226 -3.533 1.00 93.44 106 LEU A C 1
ATOM 787 O O . LEU A 1 106 ? 6.603 9.219 -4.221 1.00 93.44 106 LEU A O 1
ATOM 791 N N . ALA A 1 107 ? 7.309 7.509 -2.936 1.00 93.19 107 ALA A N 1
ATOM 792 C CA . ALA A 1 107 ? 8.737 7.672 -3.165 1.00 93.19 107 ALA A CA 1
ATOM 793 C C . ALA A 1 107 ? 9.306 6.338 -3.660 1.00 93.19 107 ALA A C 1
ATOM 795 O O . ALA A 1 107 ? 8.946 5.291 -3.124 1.00 93.19 107 ALA A O 1
ATOM 796 N N . GLY A 1 108 ? 10.167 6.375 -4.671 1.00 92.44 108 GLY A N 1
ATOM 797 C CA . GLY A 1 108 ? 10.730 5.184 -5.297 1.00 92.44 108 GLY A CA 1
ATOM 798 C C . GLY A 1 108 ? 11.587 5.525 -6.508 1.00 92.44 108 GLY A C 1
ATOM 799 O O . GLY A 1 108 ? 11.917 6.688 -6.753 1.00 92.44 108 GLY A O 1
ATOM 800 N N . GLY A 1 109 ? 11.942 4.509 -7.280 1.00 93.69 109 GLY A N 1
ATOM 801 C CA . GLY A 1 109 ? 12.673 4.687 -8.521 1.00 93.69 109 GLY A CA 1
ATOM 802 C C . GLY A 1 109 ? 12.521 3.486 -9.434 1.00 93.69 109 GLY A C 1
ATOM 803 O O . GLY A 1 109 ? 11.883 2.503 -9.084 1.00 93.69 109 GLY A O 1
ATOM 804 N N . TYR A 1 110 ? 13.066 3.591 -10.635 1.00 93.75 110 TYR A N 1
ATOM 805 C CA . TYR A 1 110 ? 13.184 2.460 -11.540 1.00 93.75 110 TYR A CA 1
ATOM 806 C C . TYR A 1 110 ? 14.450 2.571 -12.376 1.00 93.75 110 TYR A C 1
ATOM 808 O O . TYR A 1 110 ? 14.904 3.669 -12.707 1.00 93.75 110 TYR A O 1
ATOM 816 N N . ALA A 1 111 ? 15.026 1.418 -12.703 1.00 92.69 111 ALA A N 1
ATOM 817 C CA . ALA A 1 111 ? 16.272 1.332 -13.449 1.00 92.69 111 ALA A CA 1
ATOM 818 C C . ALA A 1 111 ? 16.074 1.624 -14.952 1.00 92.69 111 ALA A C 1
ATOM 820 O O . ALA A 1 111 ? 14.975 1.442 -15.483 1.00 92.69 111 ALA A O 1
ATOM 821 N N . PRO A 1 112 ? 17.133 2.036 -15.671 1.00 92.25 112 PRO A N 1
ATOM 822 C CA . PRO A 1 112 ? 17.122 2.099 -17.130 1.00 92.25 112 PRO A CA 1
ATOM 823 C C . PRO A 1 112 ? 16.875 0.731 -17.778 1.00 92.25 112 PRO A C 1
ATOM 825 O O . PRO A 1 112 ? 17.152 -0.315 -17.193 1.00 92.25 112 PRO A O 1
ATOM 828 N N . GLY A 1 113 ? 16.417 0.744 -19.032 1.00 89.69 113 GLY A N 1
ATOM 829 C CA . GLY A 1 113 ? 16.241 -0.474 -19.839 1.00 89.69 113 GLY A CA 1
ATOM 830 C C . GLY A 1 113 ? 14.873 -1.150 -19.710 1.00 89.69 113 GLY A C 1
ATOM 831 O O . GLY A 1 113 ? 14.662 -2.216 -20.296 1.00 89.69 113 GLY A O 1
ATOM 832 N N . LEU A 1 114 ? 13.934 -0.526 -18.989 1.00 92.31 114 LEU A N 1
ATOM 833 C CA . LEU A 1 114 ? 12.528 -0.921 -19.027 1.00 92.31 114 LEU A CA 1
ATOM 834 C C . LEU A 1 114 ? 11.944 -0.759 -20.434 1.00 92.31 114 LEU A C 1
ATOM 836 O O . LEU A 1 114 ? 12.284 0.161 -21.181 1.00 92.31 114 LEU A O 1
ATOM 840 N N . THR A 1 115 ? 11.038 -1.664 -20.784 1.00 91.88 115 THR A N 1
ATOM 841 C CA . THR A 1 115 ? 10.268 -1.595 -22.029 1.00 91.88 115 THR A CA 1
ATOM 842 C C . THR A 1 115 ? 9.199 -0.500 -21.967 1.00 91.88 115 THR A C 1
ATOM 844 O O . THR A 1 115 ? 8.854 0.018 -20.905 1.00 91.88 115 THR A O 1
ATOM 847 N N . THR A 1 116 ? 8.611 -0.173 -23.118 1.00 90.88 116 THR A N 1
ATOM 848 C CA . THR A 1 116 ? 7.503 0.793 -23.231 1.00 90.88 116 THR A CA 1
ATOM 849 C C . THR A 1 116 ? 6.213 0.337 -22.543 1.00 90.88 116 THR A C 1
ATOM 851 O O . THR A 1 116 ? 5.311 1.151 -22.339 1.00 90.88 116 THR A O 1
ATOM 854 N N . GLU A 1 117 ? 6.127 -0.943 -22.178 1.00 91.62 117 GLU A N 1
ATOM 855 C CA . GLU A 1 117 ? 5.017 -1.525 -21.427 1.00 91.62 117 GLU A CA 1
ATOM 856 C C . GLU A 1 117 ? 5.120 -1.255 -19.923 1.00 91.62 117 GLU A C 1
ATOM 858 O O . GLU A 1 117 ? 4.163 -1.525 -19.205 1.00 91.62 117 GLU A O 1
ATOM 863 N N . ALA A 1 118 ? 6.237 -0.716 -19.423 1.00 94.56 118 ALA A N 1
ATOM 864 C CA . ALA A 1 118 ? 6.411 -0.468 -18.000 1.00 94.56 118 ALA A CA 1
ATOM 865 C C . ALA A 1 118 ? 5.436 0.590 -17.459 1.00 94.56 118 ALA A C 1
ATOM 867 O O . ALA A 1 118 ? 5.346 1.723 -17.951 1.00 94.56 118 ALA A O 1
ATOM 868 N N . HIS A 1 119 ? 4.706 0.225 -16.409 1.00 95.50 119 HIS A N 1
ATOM 869 C CA . HIS A 1 119 ? 3.690 1.071 -15.798 1.00 95.50 119 HIS A CA 1
ATOM 870 C C . HIS A 1 119 ? 3.447 0.692 -14.338 1.00 95.50 119 HIS A C 1
ATOM 872 O O . HIS A 1 119 ? 3.725 -0.422 -13.908 1.00 95.50 119 HIS A O 1
ATOM 878 N N . MET A 1 120 ? 2.886 1.627 -13.581 1.00 95.12 120 MET A N 1
ATOM 879 C CA . MET A 1 120 ? 2.428 1.408 -12.218 1.00 95.12 120 MET A CA 1
ATOM 880 C C . MET A 1 120 ? 0.934 1.690 -12.129 1.00 95.12 120 MET A C 1
ATOM 882 O O . MET A 1 120 ? 0.455 2.704 -12.640 1.00 95.12 120 MET A O 1
ATOM 886 N N . VAL A 1 121 ? 0.206 0.794 -11.476 1.00 96.69 121 VAL A N 1
ATOM 887 C CA . VAL A 1 121 ? -1.232 0.884 -11.238 1.00 96.69 121 VAL A CA 1
ATOM 888 C C . VAL A 1 121 ? -1.469 0.909 -9.740 1.00 96.69 121 VAL A C 1
ATOM 890 O O . VAL A 1 121 ? -0.876 0.142 -8.986 1.00 96.69 121 VAL A O 1
ATOM 893 N N . VAL A 1 122 ? -2.358 1.801 -9.316 1.00 97.19 122 VAL A N 1
ATOM 894 C CA . VAL A 1 122 ? -2.878 1.821 -7.954 1.00 97.19 122 VAL A CA 1
ATOM 895 C C . VAL A 1 122 ? -4.358 1.489 -8.011 1.00 97.19 122 VAL A C 1
ATOM 897 O O . VAL A 1 122 ? -5.132 2.187 -8.678 1.00 97.19 122 VAL A O 1
ATOM 900 N N . SER A 1 123 ? -4.754 0.419 -7.331 1.00 97.69 123 SER A N 1
ATOM 901 C CA . SER A 1 123 ? -6.142 -0.008 -7.208 1.00 97.69 123 SER A CA 1
ATOM 902 C C . SER A 1 123 ? -6.667 0.246 -5.798 1.00 97.69 123 SER A C 1
ATOM 904 O O . SER A 1 123 ? -5.933 0.242 -4.810 1.00 97.69 123 SER A O 1
ATOM 906 N N . VAL A 1 124 ? -7.970 0.490 -5.709 1.00 97.56 124 VAL A N 1
ATOM 907 C CA . VAL A 1 124 ? -8.703 0.621 -4.452 1.00 97.56 124 VAL A CA 1
ATOM 908 C C . VAL A 1 124 ? -9.849 -0.373 -4.498 1.00 97.56 124 VAL A C 1
ATOM 910 O O . VAL A 1 124 ? -10.646 -0.370 -5.437 1.00 97.56 124 VAL A O 1
ATOM 913 N N . ASN A 1 125 ? -9.921 -1.254 -3.501 1.00 96.81 125 ASN A N 1
ATOM 914 C CA . ASN A 1 125 ? -10.938 -2.301 -3.404 1.00 96.81 125 ASN A CA 1
ATOM 915 C C . ASN A 1 125 ? -11.042 -3.158 -4.687 1.00 96.81 125 ASN A C 1
ATOM 917 O O . ASN A 1 125 ? -12.140 -3.495 -5.128 1.00 96.81 125 ASN A O 1
ATOM 921 N N . GLY A 1 126 ? -9.897 -3.473 -5.306 1.00 96.00 126 GLY A N 1
ATOM 922 C CA . GLY A 1 126 ? -9.813 -4.274 -6.533 1.00 96.00 126 GLY A CA 1
ATOM 923 C C . GLY A 1 126 ? -10.155 -3.528 -7.830 1.00 96.00 126 GLY A C 1
ATOM 924 O O . GLY A 1 126 ? -10.230 -4.152 -8.885 1.00 96.00 126 GLY A O 1
ATOM 925 N N . ARG A 1 127 ? -10.376 -2.206 -7.785 1.00 95.31 127 ARG A N 1
ATOM 926 C CA . ARG A 1 127 ? -10.658 -1.379 -8.970 1.00 95.31 127 ARG A CA 1
ATOM 927 C C . ARG A 1 127 ? -9.514 -0.411 -9.231 1.00 95.31 127 ARG A C 1
ATOM 929 O O . ARG A 1 127 ? -9.094 0.296 -8.319 1.00 95.31 127 ARG A O 1
ATOM 936 N N . ASN A 1 128 ? -9.047 -0.337 -10.475 1.00 95.50 128 ASN A N 1
ATOM 937 C CA . ASN A 1 128 ? -7.998 0.606 -10.865 1.00 95.50 128 ASN A CA 1
ATOM 938 C C . ASN A 1 128 ? -8.454 2.045 -10.610 1.00 95.50 128 ASN A C 1
ATOM 940 O O . ASN A 1 128 ? -9.468 2.484 -11.152 1.00 95.50 128 ASN A O 1
ATOM 944 N N . ALA A 1 129 ? -7.692 2.765 -9.790 1.00 93.38 129 ALA A N 1
ATOM 945 C CA . ALA A 1 129 ? -7.938 4.165 -9.471 1.00 93.38 129 ALA A CA 1
ATOM 946 C C . ALA A 1 129 ? -7.026 5.083 -10.291 1.00 93.38 129 ALA A C 1
ATOM 948 O O . ALA A 1 129 ? -7.488 6.084 -10.834 1.00 93.38 129 ALA A O 1
ATOM 949 N N . VAL A 1 130 ? -5.740 4.734 -10.401 1.00 94.38 130 VAL A N 1
ATOM 950 C CA . VAL A 1 130 ? -4.736 5.512 -11.142 1.00 94.38 130 VAL A CA 1
ATOM 951 C C . VAL A 1 130 ? -3.775 4.567 -11.858 1.00 94.38 130 VAL A C 1
ATOM 953 O O . VAL A 1 130 ? -3.408 3.528 -11.319 1.00 94.38 130 VAL A O 1
ATOM 956 N N . SER A 1 131 ? -3.342 4.945 -13.061 1.00 94.44 131 SER A N 1
ATOM 957 C CA . SER A 1 131 ? -2.274 4.274 -13.805 1.00 94.44 131 SER A CA 1
ATOM 958 C C . SER A 1 131 ? -1.279 5.310 -14.315 1.00 94.44 131 SER A C 1
ATOM 960 O O . SER A 1 131 ? -1.683 6.347 -14.840 1.00 94.44 131 SER A O 1
ATOM 962 N N . MET A 1 132 ? 0.016 5.027 -14.204 1.00 92.62 132 MET A N 1
ATOM 963 C CA . MET A 1 132 ? 1.095 5.900 -14.673 1.00 92.62 132 MET A CA 1
ATOM 964 C C . MET A 1 132 ? 2.141 5.100 -15.451 1.00 92.62 132 MET A C 1
ATOM 966 O O . MET A 1 132 ? 2.463 3.973 -15.087 1.00 92.62 132 MET A O 1
ATOM 970 N N . LYS A 1 133 ? 2.682 5.679 -16.524 1.00 93.56 133 LYS A N 1
ATOM 971 C CA . LYS A 1 133 ? 3.764 5.057 -17.299 1.00 93.56 133 LYS A CA 1
ATOM 972 C C . LYS A 1 133 ? 5.117 5.337 -16.652 1.00 93.56 133 LYS A C 1
ATOM 974 O O . LYS A 1 133 ? 5.358 6.454 -16.199 1.00 93.56 133 LYS A O 1
ATOM 979 N N . LEU A 1 134 ? 6.015 4.357 -16.688 1.00 90.94 134 LEU A N 1
ATOM 980 C CA . LEU A 1 134 ? 7.413 4.506 -16.273 1.00 90.94 134 LEU A CA 1
ATOM 981 C C . LEU A 1 134 ? 8.264 4.831 -17.509 1.00 90.94 134 LEU A C 1
ATOM 983 O O . LEU A 1 134 ? 9.021 4.009 -18.012 1.00 90.94 134 LEU A O 1
ATOM 987 N N . SER A 1 135 ? 8.043 6.016 -18.081 1.00 83.50 135 SER A N 1
ATOM 988 C CA . SER A 1 135 ? 8.431 6.326 -19.465 1.00 83.50 135 SER A CA 1
ATOM 989 C C . SER A 1 135 ? 9.880 6.774 -19.674 1.00 83.50 135 SER A C 1
ATOM 991 O O . SER A 1 135 ? 10.288 6.940 -20.824 1.00 83.50 135 SER A O 1
ATOM 993 N N . LYS A 1 136 ? 10.661 7.037 -18.618 1.00 86.44 136 LYS A N 1
ATOM 994 C CA . LYS A 1 136 ? 12.044 7.508 -18.778 1.00 86.44 136 LYS A CA 1
ATOM 995 C C . LYS A 1 136 ? 12.964 6.320 -19.045 1.00 86.44 136 LYS A C 1
ATOM 997 O O . LYS A 1 136 ? 13.281 5.553 -18.147 1.00 86.44 136 LYS A O 1
ATOM 1002 N N . SER A 1 137 ? 13.453 6.196 -20.276 1.00 81.12 137 SER A N 1
ATOM 1003 C CA . SER A 1 137 ? 14.353 5.104 -20.683 1.00 81.12 137 SER A CA 1
ATOM 1004 C C . SER A 1 137 ? 15.654 5.031 -19.870 1.00 81.12 137 SER A C 1
ATOM 1006 O O . SER A 1 137 ? 16.213 3.947 -19.712 1.00 81.12 137 SER A O 1
ATOM 1008 N N . ALA A 1 138 ? 16.111 6.166 -19.329 1.00 86.88 138 ALA A N 1
ATOM 1009 C CA . ALA A 1 138 ? 17.279 6.272 -18.455 1.00 86.88 138 ALA A CA 1
ATOM 1010 C C . ALA A 1 138 ? 17.015 5.846 -16.993 1.00 86.88 138 ALA A C 1
ATOM 1012 O O . ALA A 1 138 ? 17.937 5.877 -16.180 1.00 86.88 138 ALA A O 1
ATOM 1013 N N . GLY A 1 139 ? 15.787 5.443 -16.657 1.00 90.88 139 GLY A N 1
ATOM 1014 C CA . GLY A 1 139 ? 15.343 5.281 -15.278 1.00 90.88 139 GLY A CA 1
ATOM 1015 C C . GLY A 1 139 ? 14.912 6.608 -14.649 1.00 90.88 139 GLY A C 1
ATOM 1016 O O . GLY A 1 139 ? 15.012 7.678 -15.259 1.00 90.88 139 GLY A O 1
ATOM 1017 N N . ASP A 1 140 ? 14.399 6.537 -13.425 1.00 93.50 140 ASP A N 1
ATOM 1018 C CA . ASP A 1 140 ? 14.004 7.714 -12.651 1.00 93.50 140 ASP A CA 1
ATOM 1019 C C . ASP A 1 140 ? 14.071 7.448 -11.151 1.00 93.50 140 ASP A C 1
ATOM 1021 O O . ASP A 1 140 ? 13.908 6.312 -10.710 1.00 93.50 140 ASP A O 1
ATOM 1025 N N . VAL A 1 141 ? 14.227 8.510 -10.365 1.00 92.94 141 VAL A N 1
ATOM 1026 C CA . VAL A 1 141 ? 14.039 8.484 -8.910 1.00 92.94 141 VAL A CA 1
ATOM 1027 C C . VAL A 1 141 ? 13.088 9.613 -8.549 1.00 92.94 141 VAL A C 1
ATOM 1029 O O . VAL A 1 141 ? 13.335 10.777 -8.862 1.00 92.94 141 VAL A O 1
ATOM 1032 N N . PHE A 1 142 ? 11.995 9.279 -7.873 1.00 92.12 142 PHE A N 1
ATOM 1033 C CA . PHE A 1 142 ? 10.975 10.223 -7.445 1.00 92.12 142 PHE A CA 1
ATOM 1034 C C . PHE A 1 142 ? 10.823 10.168 -5.926 1.00 92.12 142 PHE A C 1
ATOM 1036 O O . PHE A 1 142 ? 10.705 9.108 -5.323 1.00 92.12 142 PHE A O 1
ATOM 1043 N N . THR A 1 143 ? 10.822 11.332 -5.282 1.00 89.31 143 THR A N 1
ATOM 1044 C CA . THR A 1 143 ? 10.775 11.437 -3.813 1.00 89.31 143 THR A CA 1
ATOM 1045 C C . THR A 1 143 ? 9.388 11.773 -3.281 1.00 89.31 143 THR A C 1
ATOM 1047 O O . THR A 1 143 ? 9.113 11.561 -2.101 1.00 89.31 143 THR A O 1
ATOM 1050 N N . LYS A 1 144 ? 8.515 12.318 -4.135 1.00 89.19 144 LYS A N 1
ATOM 1051 C CA . LYS A 1 144 ? 7.149 12.700 -3.778 1.00 89.19 144 LYS A CA 1
ATOM 1052 C C . LYS A 1 144 ? 6.258 12.763 -5.015 1.00 89.19 144 LYS A C 1
ATOM 1054 O O . LYS A 1 144 ? 5.990 13.839 -5.542 1.00 89.19 144 LYS A O 1
ATOM 1059 N N . ASN A 1 145 ? 5.834 11.601 -5.493 1.00 92.44 145 ASN A N 1
ATOM 1060 C CA . ASN A 1 145 ? 4.887 11.477 -6.591 1.00 92.44 145 ASN A CA 1
ATOM 1061 C C . ASN A 1 145 ? 3.454 11.362 -6.031 1.00 92.44 145 ASN A C 1
ATOM 1063 O O . ASN A 1 145 ? 3.120 10.314 -5.471 1.00 92.44 145 ASN A O 1
ATOM 1067 N N . PRO A 1 146 ? 2.619 12.415 -6.118 1.00 94.69 146 PRO A N 1
ATOM 1068 C CA . PRO A 1 146 ? 1.284 12.411 -5.533 1.00 94.69 146 PRO A CA 1
ATOM 1069 C C . PRO A 1 146 ? 0.310 11.602 -6.392 1.00 94.69 146 PRO A C 1
ATOM 1071 O O . PRO A 1 146 ? 0.034 11.955 -7.539 1.00 94.69 146 PRO A O 1
ATOM 1074 N N . ILE A 1 147 ? -0.263 10.544 -5.821 1.00 94.62 147 ILE A N 1
ATOM 1075 C CA . ILE A 1 147 ? -1.255 9.693 -6.483 1.00 94.62 147 ILE A CA 1
ATOM 1076 C C . ILE A 1 147 ? -2.649 10.020 -5.935 1.00 94.62 147 ILE A C 1
ATOM 1078 O O . ILE A 1 147 ? -2.964 9.650 -4.799 1.00 94.62 147 ILE A O 1
ATOM 1082 N N . PRO A 1 148 ? -3.494 10.734 -6.702 1.00 94.81 148 PRO A N 1
ATOM 1083 C CA . PRO A 1 148 ? -4.827 11.106 -6.252 1.00 94.81 148 PRO A CA 1
ATOM 1084 C C . PRO A 1 148 ? -5.794 9.925 -6.368 1.00 94.81 148 PRO A C 1
ATOM 1086 O O . PRO A 1 148 ? -6.242 9.587 -7.460 1.00 94.81 148 PRO A O 1
ATOM 1089 N N . LEU A 1 149 ? -6.166 9.336 -5.236 1.00 94.88 149 LEU A N 1
ATOM 1090 C CA . LEU A 1 149 ? -7.190 8.300 -5.154 1.00 94.88 149 LEU A CA 1
ATOM 1091 C C . LEU A 1 149 ? -8.572 8.947 -4.978 1.00 94.88 149 LEU A C 1
ATOM 1093 O O . LEU A 1 149 ? -8.782 9.655 -3.987 1.00 94.88 149 LEU A O 1
ATOM 1097 N N . PRO A 1 150 ? -9.528 8.730 -5.899 1.00 93.25 150 PRO A N 1
ATOM 1098 C CA . PRO A 1 150 ? -10.878 9.264 -5.754 1.00 93.25 150 PRO A CA 1
ATOM 1099 C C . PRO A 1 150 ? -11.552 8.692 -4.506 1.00 93.25 150 PRO A C 1
ATOM 1101 O O . PRO A 1 150 ? -11.619 7.471 -4.353 1.00 93.25 150 PRO A O 1
ATOM 1104 N N . LEU A 1 151 ? -12.113 9.541 -3.642 1.00 93.12 151 LEU A N 1
ATOM 1105 C CA . LEU A 1 151 ? -12.835 9.073 -2.453 1.00 93.12 151 LEU A CA 1
ATOM 1106 C C . LEU A 1 151 ? -14.064 8.223 -2.814 1.00 93.12 151 LEU A C 1
ATOM 1108 O O . LEU A 1 151 ? -14.407 7.319 -2.063 1.00 93.12 151 LEU A O 1
ATOM 1112 N N . GLY A 1 152 ? -14.658 8.421 -3.997 1.00 92.50 152 GLY A N 1
ATOM 1113 C CA . GLY A 1 152 ? -15.729 7.561 -4.523 1.00 92.50 152 GLY A CA 1
ATOM 1114 C C . GLY A 1 152 ? -15.310 6.115 -4.843 1.00 92.50 152 GLY A C 1
ATOM 1115 O O . GLY A 1 152 ? -16.168 5.276 -5.098 1.00 92.50 152 GLY A O 1
ATOM 1116 N N . SER A 1 153 ? -14.008 5.797 -4.832 1.00 92.56 153 SER A N 1
ATOM 1117 C CA . SER A 1 153 ? -13.512 4.409 -4.910 1.00 92.56 153 SER A CA 1
ATOM 1118 C C . SER A 1 153 ? -13.425 3.719 -3.539 1.00 92.56 153 SER A C 1
ATOM 1120 O O . SER A 1 153 ? -13.237 2.501 -3.459 1.00 92.56 153 SER A O 1
ATOM 1122 N N . MET A 1 154 ? -13.578 4.492 -2.460 1.00 94.31 154 MET A N 1
ATOM 1123 C CA . MET A 1 154 ? -13.540 4.032 -1.078 1.00 94.31 154 MET A CA 1
ATOM 1124 C C . MET A 1 154 ? -14.957 3.875 -0.507 1.00 94.31 154 MET A C 1
ATOM 1126 O O . MET A 1 154 ? -15.935 4.373 -1.060 1.00 94.31 154 MET A O 1
ATOM 1130 N N . ARG A 1 155 ? -15.067 3.170 0.618 1.00 94.94 155 ARG A N 1
ATOM 1131 C CA . ARG A 1 155 ? -16.318 2.903 1.342 1.00 94.94 155 ARG A CA 1
ATOM 1132 C C . ARG A 1 155 ? -16.136 3.103 2.851 1.00 94.94 155 ARG A C 1
ATOM 1134 O O . ARG A 1 155 ? -15.004 3.001 3.321 1.00 94.94 155 ARG A O 1
ATOM 1141 N N . PRO A 1 156 ? -17.207 3.328 3.629 1.00 95.62 156 PRO A N 1
ATOM 1142 C CA . PRO A 1 156 ? -17.127 3.256 5.086 1.00 95.62 156 PRO A CA 1
ATOM 1143 C C . PRO A 1 156 ? -16.537 1.914 5.546 1.00 95.62 156 PRO A C 1
ATOM 1145 O O . PRO A 1 156 ? -16.827 0.865 4.961 1.00 95.62 156 PRO A O 1
ATOM 1148 N N . GLY A 1 157 ? -15.698 1.934 6.582 1.00 95.69 157 GLY A N 1
ATOM 1149 C CA . GLY A 1 157 ? -15.000 0.744 7.066 1.00 95.69 157 GLY A CA 1
ATOM 1150 C C . GLY A 1 157 ? -13.753 0.388 6.248 1.00 95.69 157 GLY A C 1
ATOM 1151 O O . GLY A 1 157 ? -12.989 1.262 5.838 1.00 95.69 157 GLY A O 1
ATOM 1152 N N . LEU A 1 158 ? -13.499 -0.911 6.067 1.00 96.75 158 LEU A N 1
ATOM 1153 C CA . LEU A 1 158 ? -12.239 -1.425 5.522 1.00 96.75 158 LEU A CA 1
ATOM 1154 C C . LEU A 1 158 ? -12.104 -1.191 4.008 1.00 96.75 158 LEU A C 1
ATOM 1156 O O . LEU A 1 158 ? -12.923 -1.660 3.203 1.00 96.75 158 LEU A O 1
ATOM 1160 N N . ASN A 1 159 ? -10.998 -0.553 3.635 1.00 96.75 159 ASN A N 1
ATOM 1161 C CA . ASN A 1 159 ? -10.559 -0.334 2.265 1.00 96.75 159 ASN A CA 1
ATOM 1162 C C . ASN A 1 159 ? -9.154 -0.888 2.071 1.00 96.75 159 ASN A C 1
ATOM 1164 O O . ASN A 1 159 ? -8.275 -0.651 2.900 1.00 96.75 159 ASN A O 1
ATOM 1168 N N . ARG A 1 160 ? -8.941 -1.575 0.951 1.00 96.88 160 ARG A N 1
ATOM 1169 C CA . ARG A 1 160 ? -7.628 -2.083 0.545 1.00 96.88 160 ARG A CA 1
ATOM 1170 C C . ARG A 1 160 ? -7.106 -1.261 -0.622 1.00 96.88 160 ARG A C 1
ATOM 1172 O O . ARG A 1 160 ? -7.810 -1.115 -1.619 1.00 96.88 160 ARG A O 1
ATOM 1179 N N . VAL A 1 161 ? -5.892 -0.744 -0.487 1.00 97.25 161 VAL A N 1
ATOM 1180 C CA . VAL A 1 161 ? -5.165 -0.053 -1.554 1.00 97.25 161 VAL A CA 1
ATOM 1181 C C . VAL A 1 161 ? -4.005 -0.938 -1.977 1.00 97.25 161 VAL A C 1
ATOM 1183 O O . VAL A 1 161 ? -3.235 -1.389 -1.128 1.00 97.25 161 VAL A O 1
ATOM 1186 N N . GLU A 1 162 ? -3.881 -1.194 -3.274 1.00 97.44 162 GLU A N 1
ATOM 1187 C CA . GLU A 1 162 ? -2.806 -2.012 -3.833 1.00 97.44 162 GLU A CA 1
ATOM 1188 C C . GLU A 1 162 ? -2.032 -1.201 -4.861 1.00 97.44 162 GLU A C 1
ATOM 1190 O O . GLU A 1 162 ? -2.609 -0.462 -5.655 1.00 97.44 162 GLU A O 1
ATOM 1195 N N . ILE A 1 163 ? -0.715 -1.329 -4.813 1.00 95.94 163 ILE A N 1
ATOM 1196 C CA . ILE A 1 163 ? 0.231 -0.685 -5.708 1.00 95.94 163 ILE A CA 1
ATOM 1197 C C . ILE A 1 163 ? 0.945 -1.811 -6.440 1.00 95.94 163 ILE A C 1
ATOM 1199 O O . ILE A 1 163 ? 1.638 -2.622 -5.824 1.00 95.94 163 ILE A O 1
ATOM 1203 N N . GLU A 1 164 ? 0.778 -1.847 -7.752 1.00 96.50 164 GLU A N 1
ATOM 1204 C CA . GLU A 1 164 ? 1.446 -2.795 -8.629 1.00 96.50 164 GLU A CA 1
ATOM 1205 C C . GLU A 1 164 ? 2.338 -2.030 -9.601 1.00 96.50 164 GLU A C 1
ATOM 1207 O O . GLU A 1 164 ? 1.883 -1.082 -10.240 1.00 96.50 164 GLU A O 1
ATOM 1212 N N . ALA A 1 165 ? 3.600 -2.432 -9.733 1.00 95.50 165 ALA A N 1
ATOM 1213 C CA . ALA A 1 165 ? 4.490 -1.894 -10.757 1.00 95.50 165 ALA A CA 1
ATOM 1214 C C . ALA A 1 165 ? 4.945 -3.019 -11.687 1.00 95.50 165 ALA A C 1
ATOM 1216 O O . ALA A 1 165 ? 5.639 -3.947 -11.268 1.00 95.50 165 ALA A O 1
ATOM 1217 N N . LEU A 1 166 ? 4.535 -2.927 -12.951 1.00 94.88 166 LEU A N 1
ATOM 1218 C CA . LEU A 1 166 ? 5.020 -3.769 -14.031 1.00 94.88 166 LEU A CA 1
ATOM 1219 C C . LEU A 1 166 ? 6.279 -3.122 -14.614 1.00 94.88 166 LEU A C 1
ATOM 1221 O O . LEU A 1 166 ? 6.231 -2.020 -15.162 1.00 94.88 166 LEU A O 1
ATOM 1225 N N . VAL A 1 167 ? 7.403 -3.822 -14.502 1.00 94.06 167 VAL A N 1
ATOM 1226 C CA . VAL A 1 167 ? 8.742 -3.337 -14.867 1.00 94.06 167 VAL A CA 1
ATOM 1227 C C . VAL A 1 167 ? 9.475 -4.351 -15.761 1.00 94.06 167 VAL A C 1
ATOM 1229 O O . VAL A 1 167 ? 10.509 -4.897 -15.371 1.00 94.06 167 VAL A O 1
ATOM 1232 N N . PRO A 1 168 ? 8.958 -4.647 -16.971 1.00 92.00 168 PRO A N 1
ATOM 1233 C CA . PRO A 1 168 ? 9.581 -5.617 -17.861 1.00 92.00 168 PRO A CA 1
ATOM 1234 C C . PRO A 1 168 ? 10.801 -5.009 -18.555 1.00 92.00 168 PRO A C 1
ATOM 1236 O O . PRO A 1 168 ? 10.763 -3.851 -18.979 1.00 92.00 168 PRO A O 1
ATOM 1239 N N . MET A 1 169 ? 11.845 -5.809 -18.764 1.00 90.81 169 MET A N 1
ATOM 1240 C CA . MET A 1 169 ? 12.973 -5.476 -19.645 1.00 90.81 169 MET A CA 1
ATOM 1241 C C . MET A 1 169 ? 13.069 -6.457 -20.814 1.00 90.81 169 MET A C 1
ATOM 1243 O O . MET A 1 169 ? 12.589 -7.585 -20.743 1.00 90.81 169 MET A O 1
ATOM 1247 N N . ALA A 1 170 ? 13.761 -6.060 -21.885 1.00 88.00 170 ALA A N 1
ATOM 1248 C CA . ALA A 1 170 ? 13.934 -6.898 -23.077 1.00 88.00 170 ALA A CA 1
ATOM 1249 C C . ALA A 1 170 ? 14.578 -8.270 -22.779 1.00 88.00 170 ALA A C 1
ATOM 1251 O O . ALA A 1 170 ? 14.239 -9.271 -23.415 1.00 88.00 170 ALA A O 1
ATOM 1252 N N . SER A 1 171 ? 15.459 -8.334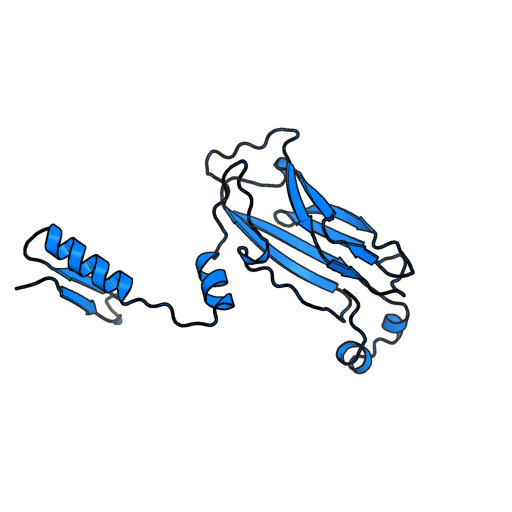 -21.772 1.00 84.62 171 SER A N 1
ATOM 1253 C CA . SER A 1 171 ? 16.098 -9.576 -21.310 1.00 84.62 171 SER A CA 1
ATOM 1254 C C . SER A 1 171 ? 15.104 -10.627 -20.811 1.00 84.62 171 SER A C 1
ATOM 1256 O O . SER A 1 171 ? 15.424 -11.810 -20.793 1.00 84.62 171 SER A O 1
ATOM 1258 N N . ASP A 1 172 ? 13.900 -10.218 -20.403 1.00 85.19 172 ASP A N 1
ATOM 1259 C CA . ASP A 1 172 ? 12.908 -11.116 -19.803 1.00 85.19 172 ASP A CA 1
ATOM 1260 C C . ASP A 1 172 ? 12.327 -12.105 -20.821 1.00 85.19 172 ASP A C 1
ATOM 1262 O O . ASP A 1 172 ? 11.763 -13.130 -20.434 1.00 85.19 172 ASP A O 1
ATOM 1266 N N . SER A 1 173 ? 12.509 -11.829 -22.118 1.00 83.88 173 SER A N 1
ATOM 1267 C CA . SER A 1 173 ? 12.150 -12.727 -23.220 1.00 83.88 173 SER A CA 1
ATOM 1268 C C . SER A 1 173 ? 12.871 -14.076 -23.154 1.00 83.88 173 SER A C 1
ATOM 1270 O O . SER A 1 173 ? 12.298 -15.088 -23.551 1.00 83.88 173 SER A O 1
ATOM 1272 N N . ALA A 1 174 ? 14.083 -14.118 -22.590 1.00 82.88 174 ALA A N 1
ATOM 1273 C CA . ALA A 1 174 ? 14.858 -15.347 -22.440 1.00 82.88 174 ALA A CA 1
ATOM 1274 C C . ALA A 1 174 ? 14.269 -16.317 -21.397 1.00 82.88 174 ALA A C 1
ATOM 1276 O O . ALA A 1 174 ? 14.670 -17.476 -21.362 1.00 82.88 174 ALA A O 1
ATOM 1277 N N . CYS A 1 175 ? 13.328 -15.860 -20.554 1.00 76.44 175 CYS A N 1
ATOM 1278 C CA . CYS A 1 175 ? 12.702 -16.647 -19.483 1.00 76.44 175 CYS A CA 1
ATOM 1279 C C . CYS A 1 175 ? 13.704 -17.406 -18.586 1.00 76.44 175 CYS A C 1
ATOM 1281 O O . CYS A 1 175 ? 13.386 -18.482 -18.083 1.00 76.44 175 CYS A O 1
ATOM 1283 N N . ASP A 1 176 ? 14.898 -16.845 -18.364 1.00 79.56 176 ASP A N 1
ATOM 1284 C CA . ASP A 1 176 ? 15.935 -17.451 -17.527 1.00 79.56 176 ASP A CA 1
ATOM 1285 C C . ASP A 1 176 ? 15.671 -17.173 -16.029 1.00 79.56 176 ASP A C 1
ATOM 1287 O O . ASP A 1 176 ? 15.763 -16.021 -15.581 1.00 79.56 176 ASP A O 1
ATOM 1291 N N . PRO A 1 177 ? 15.352 -18.202 -15.219 1.00 74.38 177 PRO A N 1
ATOM 1292 C CA . PRO A 1 177 ? 15.080 -18.027 -13.797 1.00 74.38 177 PRO A CA 1
ATOM 1293 C C . PRO A 1 177 ? 16.330 -17.648 -12.985 1.00 74.38 177 PRO A C 1
ATOM 1295 O O . PRO A 1 177 ? 16.202 -16.952 -11.978 1.00 74.38 177 PRO A O 1
ATOM 1298 N N . LEU A 1 178 ? 17.538 -18.049 -13.403 1.00 77.88 178 LEU A N 1
ATOM 1299 C CA . LEU A 1 178 ? 18.779 -17.694 -12.703 1.00 77.88 178 LEU A CA 1
ATOM 1300 C C . LEU A 1 178 ? 19.121 -16.218 -12.911 1.00 77.88 178 LEU A C 1
ATOM 1302 O O . LEU A 1 178 ? 19.514 -15.533 -11.960 1.00 77.88 178 LEU A O 1
ATOM 1306 N N . ALA A 1 179 ? 18.898 -15.707 -14.121 1.00 73.88 179 ALA A N 1
ATOM 1307 C CA . ALA A 1 179 ? 19.023 -14.285 -14.420 1.00 73.88 179 ALA A CA 1
ATOM 1308 C C . ALA A 1 179 ? 17.985 -13.437 -13.665 1.00 73.88 179 ALA A C 1
ATOM 1310 O O . ALA A 1 179 ? 18.279 -12.306 -13.292 1.00 73.88 179 ALA A O 1
ATOM 1311 N N . ALA A 1 180 ? 16.794 -13.973 -13.375 1.00 70.44 180 ALA A N 1
ATOM 1312 C CA . ALA A 1 180 ? 15.788 -13.272 -12.572 1.00 70.44 180 ALA A CA 1
ATOM 1313 C C . ALA A 1 180 ? 16.170 -13.171 -11.080 1.00 70.44 180 ALA A C 1
ATOM 1315 O O . ALA A 1 180 ? 15.888 -12.160 -10.434 1.00 70.44 180 ALA A O 1
ATOM 1316 N N . ILE A 1 181 ? 16.828 -14.199 -10.529 1.00 74.69 181 ILE A N 1
ATOM 1317 C CA . ILE A 1 181 ? 17.263 -14.227 -9.120 1.00 74.69 181 ILE A CA 1
ATOM 1318 C C . ILE A 1 181 ? 18.511 -13.362 -8.909 1.00 74.69 181 ILE A C 1
ATOM 1320 O O . ILE A 1 181 ? 18.601 -12.638 -7.920 1.00 74.69 181 ILE A O 1
ATOM 1324 N N . SER A 1 182 ? 19.467 -13.431 -9.838 1.00 77.94 182 SER A N 1
ATOM 1325 C CA . SER A 1 182 ? 20.737 -12.689 -9.770 1.00 77.94 182 SER A CA 1
ATOM 1326 C C . SER A 1 182 ? 20.700 -11.322 -10.463 1.00 77.94 182 SER A C 1
ATOM 1328 O O . SER A 1 182 ? 21.684 -10.584 -10.432 1.00 77.94 182 SER A O 1
ATOM 1330 N N . GLY A 1 183 ? 19.572 -10.982 -11.088 1.00 73.94 183 GLY A N 1
ATOM 1331 C CA . GLY A 1 183 ? 19.399 -9.769 -11.873 1.00 73.94 183 GLY A CA 1
ATOM 1332 C C . GLY A 1 183 ? 19.544 -8.488 -11.056 1.00 73.94 183 GLY A C 1
ATOM 1333 O O . GLY A 1 183 ? 19.245 -8.435 -9.860 1.00 73.94 183 GLY A O 1
ATOM 1334 N N . ALA A 1 184 ? 19.978 -7.428 -11.739 1.00 81.62 184 ALA A N 1
ATOM 1335 C CA . ALA A 1 184 ? 20.044 -6.091 -11.163 1.00 81.62 184 ALA A CA 1
ATOM 1336 C C . ALA A 1 184 ? 18.671 -5.650 -10.629 1.00 81.62 184 ALA A C 1
ATOM 1338 O O . ALA A 1 184 ? 17.630 -6.028 -11.169 1.00 81.62 184 ALA A O 1
ATOM 1339 N N . LYS A 1 185 ? 18.669 -4.831 -9.575 1.00 88.88 185 LYS A N 1
ATOM 1340 C CA . LYS A 1 185 ? 17.449 -4.221 -9.031 1.00 88.88 185 LYS A CA 1
ATOM 1341 C C . LYS A 1 185 ? 16.856 -3.257 -10.055 1.00 88.88 185 LYS A C 1
ATOM 1343 O O . LYS A 1 185 ? 17.588 -2.494 -10.684 1.00 88.88 185 LYS A O 1
ATOM 1348 N N . ARG A 1 186 ? 15.542 -3.338 -10.256 1.00 88.69 186 ARG A N 1
ATOM 1349 C CA . ARG A 1 186 ? 14.820 -2.641 -11.331 1.00 88.69 186 ARG A CA 1
ATOM 1350 C C . ARG A 1 186 ? 13.778 -1.657 -10.824 1.00 88.69 186 ARG A C 1
ATOM 1352 O O . ARG A 1 186 ? 13.380 -0.793 -11.605 1.00 88.69 186 ARG A O 1
ATOM 1359 N N . PHE A 1 187 ? 13.359 -1.791 -9.568 1.00 88.19 187 PHE A N 1
ATOM 1360 C CA . PHE A 1 187 ? 12.360 -0.964 -8.903 1.00 88.19 187 PHE A CA 1
ATOM 1361 C C . PHE A 1 187 ? 12.682 -0.836 -7.411 1.00 88.19 187 PHE A C 1
ATOM 1363 O O . PHE A 1 187 ? 13.180 -1.844 -6.855 1.00 88.19 187 PHE A O 1
#

Sequence (187 aa):
SGPRVLVIPANPRLRTTIVVTGTTDAQVSEALAEFDASQKQIGAPAGLRAAAAFPGLHIVGGQRVKLRDLGVASEEFSGRLFRAAFNVILPPDFYPADYGKAIVDLAGGYAPGLTTEAHMVVSVNGRNAVSMKLSKSAGDVFTKNPIPLPLGSMRPGLNRVEIEALVPMASDSACDPLAAISGAKRF

pLDDT: mean 89.06, std 6.81, range [65.75, 97.69]